Protein AF-A0A164G8P7-F1 (afdb_monomer_lite)

Foldseek 3Di:
DPPDPVCLVVQLLCCQAVVDDDPPRPDNQHFQDDNPDPDHLNDPPDDPDDQWDWDQDPVVNDIDTDGDDDDPDDDDDDPDDPPVPDDDDDDDDDDPDPDPPVQDDDLLVVDDKDWDFDDDVPRTPDIDIRHNPPPDSLVSVVVVDDLVRSLVSQCVVPVQQSLLSSVVSVVVVCVVVVHDDDPVVVVVSVVSNVLSVLSNCLCVVLSVCVSVPNPVSVVVSVVVSVVSVVVVVD

pLDDT: mean 75.48, std 19.63, range [25.83, 96.25]

Secondary structure (DSSP, 8-state):
--SSTTHHHHHHHHHHHH-PPPTT-S----SSS-TT--S-TTSTTS-SS-S-EEEEETTTTEEEEE---------------TTTT------------S-----SPPGGGSSS-EEEEEEETTEEEEEEEE--TT---HHHHHHTS-HHHHHHHHTTTSSS-HHHHHHHHHHHHHHHHT----HHHHHHHHHHHHHHHHHHHHHHHHHHHHHHT--HHHHHHHHHHHHHHHHHH-

Organism: NCBI:txid35525

Radius of gyration: 23.4 Å; chains: 1; bounding box: 61×50×56 Å

InterPro domains:
  IPR001268 NADH:ubiquinone oxidoreductase, 30kDa subunit [PF00329] (4-51)
  IPR014029 NADH:ubiquinone oxidoreductase, 49kDa subunit, conserved site [PS00535] (134-145)
  IPR020396 NADH:ubiquinone oxidoreductase, 30kDa subunit, conserved site [PS00542] (11-32)
  IPR022885 NAD(P)H-quinone oxidoreductase subunit D/H [PTHR11993] (104-234)
  IPR029014 [NiFe]-hydrogenase, large subunit [G3DSA:1.10.645.10] (102-234)
  IPR029014 [NiFe]-hydrogenase, large subunit [SSF56762] (107-234)
  IPR037232 NADH:ubiquinone oxidoreductase, 30kDa subunit superfamily [G3DSA:3.30.460.80] (2-30)
  IPR037232 NADH:ubiquinone oxidoreductase, 30kDa subunit superfamily [SSF143243] (4-92)

Sequence (234 aa):
RARFSAAGWWEREAWDLYGIFFSDHPDLRRILTDYGFEGHPLRKDFPMTGYVEVRYDEQQKRVVYEPVKLVQEFRSFDFESPWERMTPLLPGDEKATRDANPDRPHPAAHGVLRLVLEMDGEVVERADPHIGLLHRGTEKLIEYKTYLQAVPYFDRLDYVAPMSQEHAYALAVEKLLGIQAPPRAQYIRVLYAEISRILNHLLNVTSMALDVGALTPFLWGFEEREMMMEFYER

Structure (mmCIF, N/CA/C/O backbone):
data_AF-A0A164G8P7-F1
#
_entry.id   AF-A0A164G8P7-F1
#
loop_
_atom_site.group_PDB
_atom_site.id
_atom_site.type_symbol
_atom_site.label_atom_id
_atom_site.label_alt_id
_atom_site.label_comp_id
_atom_site.label_asym_id
_atom_site.label_entity_id
_atom_site.label_seq_id
_atom_site.pdbx_PDB_ins_code
_atom_site.Cartn_x
_atom_site.Cartn_y
_atom_site.Cartn_z
_atom_site.occupancy
_atom_site.B_iso_or_equiv
_atom_site.auth_seq_id
_atom_site.auth_comp_id
_atom_site.auth_asym_id
_atom_site.auth_atom_id
_atom_site.pdbx_PDB_model_num
ATOM 1 N N . ARG A 1 1 ? -11.575 -14.546 -26.361 1.00 45.72 1 ARG A N 1
ATOM 2 C CA . ARG A 1 1 ? -11.276 -13.088 -26.373 1.00 45.72 1 ARG A CA 1
ATOM 3 C C . ARG A 1 1 ? -11.987 -12.507 -25.162 1.00 45.72 1 ARG A C 1
ATOM 5 O O . ARG A 1 1 ? -13.213 -12.551 -25.160 1.00 45.72 1 ARG A O 1
ATOM 12 N N . ALA A 1 2 ? -11.264 -12.028 -24.144 1.00 49.91 2 ALA A N 1
ATOM 13 C CA . ALA A 1 2 ? -11.893 -11.322 -23.026 1.00 49.91 2 ALA A CA 1
ATOM 14 C C . ALA A 1 2 ? -12.798 -10.215 -23.597 1.00 49.91 2 ALA A C 1
ATOM 16 O O . ALA A 1 2 ? -12.367 -9.463 -24.477 1.00 49.91 2 ALA A O 1
ATOM 17 N N . ARG A 1 3 ? -14.071 -10.160 -23.177 1.00 52.19 3 ARG A N 1
ATOM 18 C CA . ARG A 1 3 ? -15.056 -9.199 -23.724 1.00 52.19 3 ARG A CA 1
ATOM 19 C C . ARG A 1 3 ? -14.625 -7.742 -23.517 1.00 52.19 3 ARG A C 1
ATOM 21 O O . ARG A 1 3 ? -15.076 -6.874 -24.256 1.00 52.19 3 ARG A O 1
ATOM 28 N N . PHE A 1 4 ? -13.725 -7.500 -22.564 1.00 66.62 4 PHE A N 1
ATOM 29 C CA . PHE A 1 4 ? -13.129 -6.204 -22.270 1.00 66.62 4 PHE A CA 1
ATOM 30 C C . PHE A 1 4 ? -11.612 -6.351 -22.124 1.00 66.62 4 PHE A C 1
ATOM 32 O O . PHE A 1 4 ? -11.144 -7.215 -21.388 1.00 66.62 4 PHE A O 1
ATOM 39 N N . SER A 1 5 ? -10.837 -5.481 -22.779 1.00 68.50 5 SER A N 1
ATOM 40 C CA . SER A 1 5 ? -9.365 -5.517 -22.711 1.00 68.50 5 SER A CA 1
ATOM 41 C C . SER A 1 5 ? -8.822 -5.316 -21.290 1.00 68.50 5 SER A C 1
ATOM 43 O O . SER A 1 5 ? -7.753 -5.822 -20.970 1.00 68.50 5 SER A O 1
ATOM 45 N N . ALA A 1 6 ? -9.560 -4.603 -20.434 1.00 72.19 6 ALA A N 1
ATOM 46 C CA . ALA A 1 6 ? -9.178 -4.351 -19.045 1.00 72.19 6 ALA A CA 1
ATOM 47 C C . ALA A 1 6 ? -9.392 -5.562 -18.116 1.00 72.19 6 ALA A C 1
ATOM 49 O O . ALA A 1 6 ? -8.829 -5.597 -17.027 1.00 72.19 6 ALA A O 1
ATOM 50 N N . ALA A 1 7 ? -10.192 -6.554 -18.525 1.00 77.94 7 ALA A N 1
ATOM 51 C CA . ALA A 1 7 ? -10.495 -7.715 -17.687 1.00 77.94 7 ALA A CA 1
ATOM 52 C C . ALA A 1 7 ? -9.322 -8.703 -17.593 1.00 77.94 7 ALA A C 1
ATOM 54 O O . ALA A 1 7 ? -9.210 -9.411 -16.600 1.00 77.94 7 ALA A O 1
ATOM 55 N N . GLY A 1 8 ? -8.413 -8.708 -18.576 1.00 81.12 8 GLY A N 1
ATOM 56 C CA . GLY A 1 8 ? -7.329 -9.692 -18.634 1.00 81.12 8 GLY A CA 1
ATOM 57 C C . GLY A 1 8 ? -6.370 -9.641 -17.439 1.00 81.12 8 GLY A C 1
ATOM 58 O O . GLY A 1 8 ? -5.828 -10.668 -17.052 1.00 81.12 8 GLY A O 1
ATOM 59 N N . TRP A 1 9 ? -6.177 -8.473 -16.816 1.00 81.75 9 TRP A N 1
ATOM 60 C CA . TRP A 1 9 ? -5.377 -8.376 -15.590 1.00 81.75 9 TRP A CA 1
ATOM 61 C C . TRP A 1 9 ? -6.059 -9.081 -14.415 1.00 81.75 9 TRP A C 1
ATOM 63 O O . TRP A 1 9 ? -5.484 -9.979 -13.807 1.00 81.75 9 TRP A O 1
ATOM 73 N N . TRP A 1 10 ? -7.311 -8.712 -14.145 1.00 83.81 10 TRP A N 1
ATOM 74 C CA . TRP A 1 10 ? -8.100 -9.244 -13.035 1.00 83.81 10 TRP A CA 1
ATOM 75 C C . TRP A 1 10 ? -8.372 -10.746 -13.180 1.00 83.81 10 TRP A C 1
ATOM 77 O O . TRP A 1 10 ? -8.344 -11.480 -12.197 1.00 83.81 10 TRP A O 1
ATOM 87 N N . GLU A 1 11 ? -8.595 -11.222 -14.408 1.00 85.62 11 GLU A N 1
ATOM 88 C CA . GLU A 1 11 ? -8.770 -12.648 -14.706 1.00 85.62 11 GLU A CA 1
ATOM 89 C C . GLU A 1 11 ? -7.478 -13.439 -14.434 1.00 85.62 11 GLU A C 1
ATOM 91 O O . GLU A 1 11 ? -7.527 -14.528 -13.857 1.00 85.62 11 GLU A O 1
ATOM 96 N N . ARG A 1 12 ? -6.305 -12.881 -14.767 1.00 85.31 12 ARG A N 1
ATOM 97 C CA . ARG A 1 12 ? -5.007 -13.496 -14.440 1.00 85.31 12 ARG A CA 1
ATOM 98 C C . ARG A 1 12 ? -4.706 -13.475 -12.948 1.00 85.31 12 ARG A C 1
ATOM 100 O O . ARG A 1 12 ? -4.229 -14.476 -12.428 1.00 85.31 12 ARG A O 1
ATOM 107 N N . GLU A 1 13 ? -5.000 -12.378 -12.259 1.00 86.12 13 GLU A N 1
ATOM 108 C CA . GLU A 1 13 ? -4.832 -12.269 -10.807 1.00 86.12 13 GLU A CA 1
ATOM 109 C C . GLU A 1 13 ? -5.718 -13.280 -10.069 1.00 86.12 13 GLU A C 1
ATOM 111 O O . GLU A 1 13 ? -5.246 -14.003 -9.191 1.00 86.12 13 GLU A O 1
ATOM 116 N N . ALA A 1 14 ? -6.985 -13.406 -10.473 1.00 86.44 14 ALA A N 1
ATOM 117 C CA . ALA A 1 14 ? -7.899 -14.393 -9.910 1.00 86.44 14 ALA A CA 1
ATOM 118 C C . ALA A 1 14 ? -7.431 -15.836 -10.173 1.00 86.44 14 ALA A C 1
ATOM 120 O O . ALA A 1 14 ? -7.563 -16.703 -9.304 1.00 86.44 14 ALA A O 1
ATOM 121 N N . TRP A 1 15 ? -6.852 -16.106 -11.344 1.00 86.81 15 TRP A N 1
ATOM 122 C CA . TRP A 1 15 ? -6.237 -17.399 -11.629 1.00 86.81 15 TRP A CA 1
ATOM 123 C C . TRP A 1 15 ? -4.990 -17.648 -10.769 1.00 86.81 15 TRP A C 1
ATOM 125 O O . TRP A 1 15 ? -4.873 -18.711 -10.169 1.00 86.81 15 TRP A O 1
ATOM 135 N N . ASP A 1 16 ? -4.090 -16.677 -10.641 1.00 85.38 16 ASP A N 1
ATOM 136 C CA . ASP A 1 16 ? -2.845 -16.819 -9.881 1.00 85.38 16 ASP A CA 1
ATOM 137 C C . ASP A 1 16 ? -3.116 -17.013 -8.375 1.00 85.38 16 ASP A C 1
ATOM 139 O O . ASP A 1 16 ? -2.618 -17.949 -7.745 1.00 85.38 16 ASP A O 1
ATOM 143 N N . LEU A 1 17 ? -4.004 -16.194 -7.804 1.00 85.88 17 LEU A N 1
ATOM 144 C CA . LEU A 1 17 ? -4.268 -16.177 -6.366 1.00 85.88 17 LEU A CA 1
ATOM 145 C C . LEU A 1 17 ? -5.291 -17.218 -5.897 1.00 85.88 17 LEU A C 1
ATOM 147 O O . LEU A 1 17 ? -5.092 -17.821 -4.839 1.00 85.88 17 LEU A O 1
ATOM 151 N N . TYR A 1 18 ? -6.370 -17.441 -6.657 1.00 83.81 18 TYR A N 1
ATOM 152 C CA . TYR A 1 18 ? -7.467 -18.349 -6.283 1.00 83.81 18 TYR A CA 1
ATOM 153 C C . TYR A 1 18 ? -7.510 -19.638 -7.118 1.00 83.81 1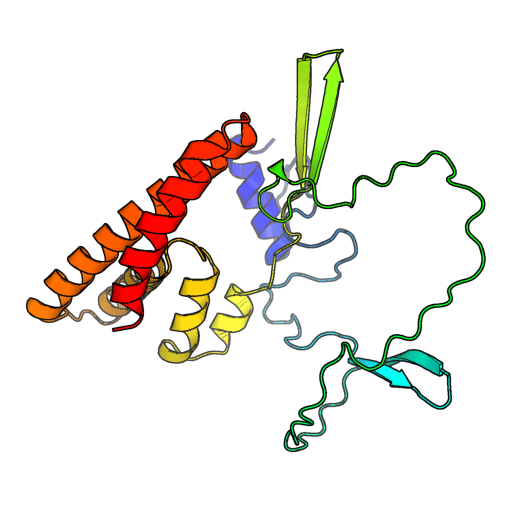8 TYR A C 1
ATOM 155 O O . TYR A 1 18 ? -8.176 -20.604 -6.730 1.00 83.81 18 TYR A O 1
ATOM 163 N N . GLY A 1 19 ? -6.812 -19.701 -8.254 1.00 83.69 19 GLY A N 1
ATOM 164 C CA . GLY A 1 19 ? -6.844 -20.855 -9.157 1.00 83.69 19 GLY A CA 1
ATOM 165 C C . GLY A 1 19 ? -8.163 -21.007 -9.905 1.00 83.69 19 GLY A C 1
ATOM 166 O O . GLY A 1 19 ? -8.596 -22.136 -10.141 1.00 83.69 19 GLY A O 1
ATOM 167 N N . ILE A 1 20 ? -8.839 -19.894 -10.206 1.00 85.12 20 ILE A N 1
ATOM 168 C CA . ILE A 1 20 ? -10.073 -19.875 -11.001 1.00 85.12 20 ILE A CA 1
ATOM 169 C C . ILE A 1 20 ? -9.695 -19.859 -12.484 1.00 85.12 20 ILE A C 1
ATOM 171 O O . ILE A 1 20 ? -8.979 -18.971 -12.936 1.00 85.12 20 ILE A O 1
ATOM 175 N N . PHE A 1 21 ? -10.174 -20.842 -13.248 1.00 84.19 21 PHE A N 1
ATOM 176 C CA . PHE A 1 21 ? -9.937 -20.914 -14.690 1.00 84.19 21 PHE A CA 1
ATOM 177 C C . PHE A 1 21 ? -11.037 -20.185 -15.461 1.00 84.19 21 PHE A C 1
ATOM 179 O O . PHE A 1 21 ? -12.221 -20.470 -15.283 1.00 84.19 21 PHE A O 1
ATOM 186 N N . PHE A 1 22 ? -10.632 -19.286 -16.357 1.00 82.19 22 PHE A N 1
ATOM 187 C CA . PHE A 1 22 ? -11.531 -18.571 -17.259 1.00 82.19 22 PHE A CA 1
ATOM 188 C C . PHE A 1 22 ? -11.455 -19.174 -18.665 1.00 82.19 22 PHE A C 1
ATOM 190 O O . PHE A 1 22 ? -10.374 -19.293 -19.245 1.00 82.19 22 PHE A O 1
ATOM 197 N N . SER A 1 23 ? -12.603 -19.558 -19.226 1.00 78.94 23 SER A N 1
ATOM 198 C CA . SER A 1 23 ? -12.706 -19.974 -20.628 1.00 78.94 23 SER A CA 1
ATOM 199 C C . SER A 1 23 ? -12.473 -18.778 -21.560 1.00 78.94 23 SER A C 1
ATOM 201 O O . SER A 1 23 ? -12.922 -17.674 -21.269 1.00 78.94 23 SER A O 1
ATOM 203 N N . ASP A 1 24 ? -11.808 -18.999 -22.698 1.00 76.25 24 ASP A N 1
ATOM 204 C CA . ASP A 1 24 ? -11.519 -17.993 -23.739 1.00 76.25 24 ASP A CA 1
ATOM 205 C C . ASP A 1 24 ? -10.501 -16.886 -23.386 1.00 76.25 24 ASP A C 1
ATOM 207 O O . ASP A 1 24 ? -10.400 -15.884 -24.120 1.00 76.25 24 ASP A O 1
ATOM 211 N N . HIS A 1 25 ? -9.721 -17.066 -22.313 1.00 72.19 25 HIS A N 1
ATOM 212 C CA . HIS A 1 25 ? -8.613 -16.175 -21.965 1.00 72.19 25 HIS A CA 1
ATOM 213 C C . HIS A 1 25 ? -7.389 -16.429 -22.879 1.00 72.19 25 HIS A C 1
ATOM 215 O O . HIS A 1 25 ? -6.985 -17.579 -23.038 1.00 72.19 25 HIS A O 1
ATOM 221 N N . PRO A 1 26 ? -6.773 -15.390 -23.485 1.00 74.00 26 PRO A N 1
ATOM 222 C CA . PRO A 1 26 ? -5.674 -15.561 -24.444 1.00 74.00 26 PRO A CA 1
ATOM 223 C C . PRO A 1 26 ? -4.359 -16.075 -23.833 1.00 74.00 26 PRO A C 1
ATOM 225 O O . PRO A 1 26 ? -3.644 -16.817 -24.492 1.00 74.00 26 PRO A O 1
ATOM 228 N N . ASP A 1 27 ? -4.026 -15.676 -22.602 1.00 74.31 27 ASP A N 1
ATOM 229 C CA . ASP A 1 27 ? -2.790 -16.095 -21.918 1.00 74.31 27 ASP A CA 1
ATOM 230 C C . ASP A 1 27 ? -2.966 -16.034 -20.390 1.00 74.31 27 ASP A C 1
ATOM 232 O O . ASP A 1 27 ? -3.142 -14.944 -19.847 1.00 74.31 27 ASP A O 1
ATOM 236 N N . LEU A 1 28 ? -2.979 -17.193 -19.725 1.00 74.00 28 LEU A N 1
ATOM 237 C CA . LEU A 1 28 ? -3.094 -17.357 -18.269 1.00 74.00 28 LEU A CA 1
ATOM 238 C C . LEU A 1 28 ? -1.713 -17.700 -17.692 1.00 74.00 28 LEU A C 1
ATOM 240 O O . LEU A 1 28 ? -1.393 -18.864 -17.460 1.00 74.00 28 LEU A O 1
ATOM 244 N N . ARG A 1 29 ? -0.885 -16.672 -17.496 1.00 75.94 29 ARG A N 1
ATOM 245 C CA . ARG A 1 29 ? 0.429 -16.770 -16.841 1.00 75.94 29 ARG A CA 1
ATOM 246 C C . ARG A 1 29 ? 0.383 -16.189 -15.428 1.00 75.94 29 ARG A C 1
ATOM 248 O O . ARG A 1 29 ? -0.420 -15.292 -15.167 1.00 75.94 29 ARG A O 1
ATOM 255 N N . ARG A 1 30 ? 1.266 -16.669 -14.542 1.00 74.69 30 ARG A N 1
ATOM 256 C CA . ARG A 1 30 ? 1.424 -16.122 -13.179 1.00 74.69 30 ARG A CA 1
ATOM 257 C C . ARG A 1 30 ? 1.944 -14.686 -13.276 1.00 74.69 30 ARG A C 1
ATOM 259 O O . ARG A 1 30 ? 2.726 -14.380 -14.181 1.00 74.69 30 ARG A O 1
ATOM 266 N N . ILE A 1 31 ? 1.461 -13.815 -12.392 1.00 78.50 31 ILE A N 1
ATOM 267 C CA . ILE A 1 31 ? 1.829 -12.390 -12.356 1.00 78.50 31 ILE A CA 1
ATOM 268 C C . ILE A 1 31 ? 2.413 -12.017 -10.995 1.00 78.50 31 ILE A C 1
ATOM 270 O O . ILE A 1 31 ? 3.408 -11.306 -10.943 1.00 78.50 31 ILE A O 1
ATOM 274 N N . LEU A 1 32 ? 1.770 -12.438 -9.905 1.00 77.56 32 LEU A N 1
ATOM 275 C CA . LEU A 1 32 ? 2.134 -12.065 -8.540 1.00 77.56 32 LEU A CA 1
ATOM 276 C C . LEU A 1 32 ? 2.982 -13.137 -7.859 1.00 77.56 32 LEU A C 1
ATOM 278 O O . LEU A 1 32 ? 3.779 -12.803 -6.985 1.00 77.56 32 LEU A O 1
ATOM 282 N N . THR A 1 33 ? 2.808 -14.404 -8.235 1.00 76.12 33 THR A N 1
ATOM 283 C CA . THR A 1 33 ? 3.639 -15.503 -7.731 1.00 76.12 33 THR A CA 1
ATOM 284 C C . THR A 1 33 ? 4.761 -15.853 -8.706 1.00 76.12 33 THR A C 1
ATOM 286 O O . THR A 1 33 ? 4.645 -15.649 -9.915 1.00 76.12 33 THR A O 1
ATOM 289 N N . ASP A 1 34 ? 5.867 -16.374 -8.169 1.00 67.62 34 ASP A N 1
ATOM 290 C CA . ASP A 1 34 ? 7.001 -16.816 -8.980 1.00 67.62 34 ASP A CA 1
ATOM 291 C C . ASP A 1 34 ? 6.604 -17.975 -9.916 1.00 67.62 34 ASP A C 1
ATOM 293 O O . ASP A 1 34 ? 5.707 -18.768 -9.619 1.00 67.62 34 ASP A O 1
ATOM 297 N N . TYR A 1 35 ? 7.291 -18.108 -11.049 1.00 63.84 35 TYR A N 1
ATOM 298 C CA . TYR A 1 35 ? 7.020 -19.139 -12.052 1.00 63.84 35 TYR A CA 1
ATOM 299 C C . TYR A 1 35 ? 7.204 -20.564 -11.511 1.00 63.84 35 TYR A C 1
ATOM 301 O O . TYR A 1 35 ? 6.542 -21.482 -11.992 1.00 63.84 35 TYR A O 1
ATOM 309 N N . GLY A 1 36 ? 8.060 -20.745 -10.500 1.00 64.88 36 GLY A N 1
ATOM 310 C CA . GLY A 1 36 ? 8.257 -22.012 -9.788 1.00 64.88 36 GLY A CA 1
ATOM 311 C C . GLY A 1 36 ? 7.326 -22.230 -8.590 1.00 64.88 36 GLY A C 1
ATOM 312 O O . GLY A 1 36 ? 7.470 -23.227 -7.887 1.00 64.88 36 GLY A O 1
ATOM 313 N N . PHE A 1 37 ? 6.399 -21.309 -8.310 1.00 69.44 37 PHE A N 1
ATOM 314 C CA . PHE A 1 37 ? 5.515 -21.417 -7.155 1.00 69.44 37 PHE A CA 1
ATOM 315 C C . PHE A 1 37 ? 4.428 -22.470 -7.392 1.00 69.44 37 PHE A C 1
ATOM 317 O O . PHE A 1 37 ? 3.659 -22.391 -8.350 1.00 69.44 37 PHE A O 1
ATOM 324 N N . GLU A 1 38 ? 4.325 -23.449 -6.495 1.00 67.25 38 GLU A N 1
ATOM 325 C CA . GLU A 1 38 ? 3.277 -24.468 -6.536 1.00 67.25 38 GLU A CA 1
ATOM 326 C C . GLU A 1 38 ? 2.117 -24.092 -5.604 1.00 67.25 38 GLU A C 1
ATOM 328 O O . GLU A 1 38 ? 2.283 -23.896 -4.399 1.00 67.25 38 GLU A O 1
ATOM 333 N N . GLY A 1 39 ? 0.912 -24.001 -6.177 1.00 77.88 39 GLY A N 1
ATOM 334 C CA . GLY A 1 39 ? -0.316 -23.642 -5.464 1.00 77.88 39 GLY A CA 1
ATOM 335 C C . GLY A 1 39 ? -0.836 -22.230 -5.750 1.00 77.88 39 GLY A C 1
ATOM 336 O O . GLY A 1 39 ? -0.369 -21.542 -6.664 1.00 77.88 39 GLY A O 1
ATOM 337 N N . HIS A 1 40 ? -1.846 -21.848 -4.964 1.00 82.50 40 HIS A N 1
ATOM 338 C CA . HIS A 1 40 ? -2.621 -20.609 -5.074 1.00 82.50 40 HIS A CA 1
ATOM 339 C C . HIS A 1 40 ? -2.765 -19.983 -3.674 1.00 82.50 40 HIS A C 1
ATOM 341 O O . HIS A 1 40 ? -3.475 -20.563 -2.844 1.00 82.50 40 HIS A O 1
ATOM 347 N N . PRO A 1 41 ? -2.096 -18.850 -3.379 1.00 79.31 41 PRO A N 1
ATOM 348 C CA . PRO A 1 41 ? -1.958 -18.330 -2.014 1.00 79.31 41 PRO A CA 1
ATOM 349 C C . PRO A 1 41 ? -3.272 -18.051 -1.273 1.00 79.31 41 PRO A C 1
ATOM 351 O O . PRO A 1 41 ? -3.336 -18.221 -0.056 1.00 79.31 41 PRO A O 1
ATOM 354 N N . LEU A 1 42 ? -4.327 -17.636 -1.984 1.00 82.62 42 LEU A N 1
ATOM 355 C CA . LEU A 1 42 ? -5.612 -17.269 -1.377 1.00 82.62 42 LEU A CA 1
ATOM 356 C C . LEU A 1 42 ? -6.586 -18.449 -1.241 1.00 82.62 42 LEU A C 1
ATOM 358 O O . LEU A 1 42 ? -7.667 -18.298 -0.666 1.00 82.62 42 LEU A O 1
ATOM 362 N N . ARG A 1 43 ? -6.219 -19.659 -1.691 1.00 82.50 43 ARG A N 1
ATOM 363 C CA . ARG A 1 43 ? -7.017 -20.855 -1.382 1.00 82.50 43 ARG A CA 1
ATOM 364 C C . ARG A 1 43 ? -6.964 -21.166 0.113 1.00 82.50 43 ARG A C 1
ATOM 366 O O . ARG A 1 43 ? -5.948 -20.973 0.784 1.00 82.50 43 ARG A O 1
ATOM 373 N N . LYS A 1 44 ? -8.070 -21.676 0.661 1.00 80.50 44 LYS A N 1
ATOM 374 C CA . LYS A 1 44 ? -8.138 -22.075 2.079 1.00 80.50 44 LYS A CA 1
ATOM 375 C C . LYS A 1 44 ? -7.232 -23.266 2.396 1.00 80.50 44 LYS A C 1
ATOM 377 O O . LYS A 1 44 ? -6.713 -23.325 3.503 1.00 80.50 44 LYS A O 1
ATOM 382 N N . ASP A 1 45 ? -6.965 -24.107 1.400 1.00 76.81 45 ASP A N 1
ATOM 383 C CA . ASP A 1 45 ? -6.086 -25.277 1.505 1.00 76.81 45 ASP A CA 1
ATOM 384 C C . ASP A 1 45 ? -4.587 -24.925 1.495 1.00 76.81 45 ASP A C 1
ATOM 386 O O . ASP A 1 45 ? -3.749 -25.791 1.734 1.00 76.81 45 ASP A O 1
ATOM 390 N N . PHE A 1 46 ? -4.228 -23.670 1.193 1.00 72.31 46 PHE A N 1
ATOM 391 C CA . PHE A 1 46 ? -2.831 -23.256 1.105 1.00 72.31 46 PHE A CA 1
ATOM 392 C C . PHE A 1 46 ? -2.186 -23.181 2.506 1.00 72.31 46 PHE A C 1
ATOM 394 O O . PHE A 1 46 ? -2.719 -22.474 3.373 1.00 72.31 46 PHE A O 1
ATOM 401 N N . PRO A 1 47 ? -1.058 -23.881 2.753 1.00 68.62 47 PRO A N 1
ATOM 402 C CA . PRO A 1 47 ? -0.421 -23.920 4.066 1.00 68.62 47 PRO A CA 1
ATOM 403 C C . PRO A 1 47 ? 0.203 -22.567 4.441 1.00 68.62 47 PRO A C 1
ATOM 405 O O . PRO A 1 47 ? 0.837 -21.902 3.628 1.00 68.62 47 PRO A O 1
ATOM 408 N N . MET A 1 48 ? 0.042 -22.165 5.706 1.00 58.12 48 MET A N 1
ATOM 409 C CA . MET A 1 48 ? 0.541 -20.882 6.240 1.00 58.12 48 MET A CA 1
ATOM 410 C C . MET A 1 48 ? 2.040 -20.876 6.556 1.00 58.12 48 MET A C 1
ATOM 412 O O . MET A 1 48 ? 2.625 -19.823 6.805 1.00 58.12 48 MET A O 1
ATOM 416 N N . THR A 1 49 ? 2.652 -22.053 6.593 1.00 56.09 49 THR A N 1
ATOM 417 C CA . THR A 1 49 ? 4.072 -22.253 6.866 1.00 56.09 49 THR A CA 1
ATOM 418 C C . THR A 1 49 ? 4.765 -22.666 5.581 1.00 56.09 49 THR A C 1
ATOM 420 O O . THR A 1 49 ? 4.223 -23.472 4.823 1.00 56.09 49 THR A O 1
ATOM 423 N N . GLY A 1 50 ? 5.968 -22.136 5.346 1.00 55.03 50 GLY A N 1
ATOM 424 C CA . GLY A 1 50 ? 6.805 -22.593 4.242 1.00 55.03 50 GLY A CA 1
ATOM 425 C C . GLY A 1 50 ? 6.983 -24.111 4.288 1.00 55.03 50 GLY A C 1
ATOM 426 O O . GLY A 1 50 ? 6.977 -24.717 5.358 1.00 55.03 50 GLY A O 1
ATOM 427 N N . TYR A 1 51 ? 7.139 -24.730 3.122 1.00 53.72 51 TYR A N 1
ATOM 428 C CA . TYR A 1 51 ? 7.333 -26.177 3.023 1.00 53.72 51 TYR A CA 1
ATOM 429 C C . TYR A 1 51 ? 8.645 -26.645 3.673 1.00 53.72 51 TYR A C 1
ATOM 431 O O . TYR A 1 51 ? 8.788 -27.827 3.976 1.00 53.72 51 TYR A O 1
ATOM 439 N N . VAL A 1 52 ? 9.598 -25.725 3.880 1.00 52.50 52 VAL A N 1
ATOM 440 C CA . VAL A 1 52 ? 10.986 -26.033 4.216 1.00 52.50 52 VAL A CA 1
ATOM 441 C C . VAL A 1 52 ? 11.548 -25.027 5.226 1.00 52.50 52 VAL A C 1
ATOM 443 O O . VAL A 1 52 ? 11.504 -23.818 5.006 1.00 52.50 52 VAL A O 1
ATOM 446 N N . GLU A 1 53 ? 12.095 -25.536 6.323 1.00 51.97 53 GLU A N 1
ATOM 447 C CA . GLU A 1 53 ? 12.974 -24.826 7.242 1.00 51.97 53 GLU A CA 1
ATOM 448 C C . GLU A 1 53 ? 14.404 -24.855 6.694 1.00 51.97 53 GLU A C 1
ATOM 450 O O . GLU A 1 53 ? 14.897 -25.894 6.243 1.00 51.97 53 GLU A O 1
ATOM 455 N N . VAL A 1 54 ? 15.071 -23.704 6.724 1.00 55.75 54 VAL A N 1
ATOM 456 C CA . VAL A 1 54 ? 16.455 -23.561 6.272 1.00 55.75 54 VAL A CA 1
ATOM 457 C C . VAL A 1 54 ? 17.339 -23.457 7.505 1.00 55.75 54 VAL A C 1
ATOM 459 O O . VAL A 1 54 ? 17.288 -22.455 8.216 1.00 55.75 54 VAL A O 1
ATOM 462 N N . ARG A 1 55 ? 18.162 -24.479 7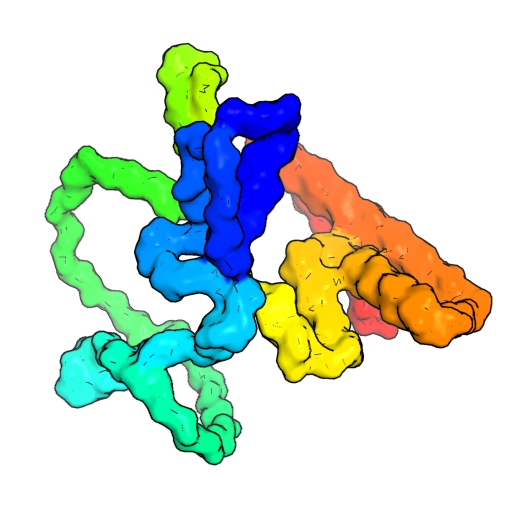.751 1.00 60.44 55 ARG A N 1
ATOM 463 C CA . ARG A 1 55 ? 19.145 -24.479 8.843 1.00 60.44 55 ARG A CA 1
ATOM 464 C C . ARG A 1 55 ? 20.552 -24.711 8.309 1.00 60.44 55 ARG A C 1
ATOM 466 O O . ARG A 1 55 ? 20.747 -25.485 7.373 1.00 60.44 55 ARG A O 1
ATOM 473 N N . TYR A 1 56 ? 21.541 -24.047 8.902 1.00 66.12 56 TYR A N 1
ATOM 474 C CA . TYR A 1 56 ? 22.942 -24.381 8.654 1.00 66.12 56 TYR A CA 1
ATOM 475 C C . TYR A 1 56 ? 23.321 -25.563 9.544 1.00 66.12 56 TYR A C 1
ATOM 477 O O . TYR A 1 56 ? 23.293 -25.450 10.767 1.00 66.12 56 TYR A O 1
ATOM 485 N N . ASP A 1 57 ? 23.640 -26.702 8.936 1.00 65.50 57 ASP A N 1
ATOM 486 C CA . ASP A 1 57 ? 24.107 -27.872 9.674 1.00 65.50 57 ASP A CA 1
ATOM 487 C C . ASP A 1 57 ? 25.634 -27.797 9.808 1.00 65.50 57 ASP A C 1
ATOM 489 O O . ASP A 1 57 ? 26.361 -27.937 8.819 1.00 65.50 57 ASP A O 1
ATOM 493 N N . GLU A 1 58 ? 26.128 -27.571 11.030 1.00 65.12 58 GLU A N 1
ATOM 494 C CA . GLU A 1 58 ? 27.565 -27.492 11.320 1.00 65.12 58 GLU A CA 1
ATOM 495 C C . GLU A 1 58 ? 28.314 -28.792 10.987 1.00 65.12 58 GLU A C 1
ATOM 497 O O . GLU A 1 58 ? 29.483 -28.736 10.597 1.00 65.12 58 GLU A O 1
ATOM 502 N N . GLN A 1 59 ? 27.663 -29.959 11.072 1.00 75.25 59 GLN A N 1
ATOM 503 C CA . GLN A 1 59 ? 28.304 -31.240 10.755 1.00 75.25 59 GLN A CA 1
ATOM 504 C C . GLN A 1 59 ? 28.505 -31.408 9.250 1.00 75.25 59 GLN A C 1
ATOM 506 O O . GLN A 1 59 ? 29.518 -31.948 8.805 1.00 75.25 59 GLN A O 1
ATOM 511 N N . GLN A 1 60 ? 27.546 -30.926 8.457 1.00 70.62 60 GLN A N 1
ATOM 512 C CA . GLN A 1 60 ? 27.581 -31.031 6.999 1.00 70.62 60 GLN A CA 1
ATOM 513 C C . GLN A 1 60 ? 28.188 -29.791 6.325 1.00 70.62 60 GLN A C 1
ATOM 515 O O . GLN A 1 60 ? 28.370 -29.798 5.106 1.00 70.62 60 GLN A O 1
ATOM 520 N N . LYS A 1 61 ? 28.491 -28.735 7.101 1.00 75.19 61 LYS A N 1
ATOM 521 C CA . LYS A 1 61 ? 28.985 -27.419 6.652 1.00 75.19 61 LYS A CA 1
ATOM 522 C C . LYS A 1 61 ? 28.213 -26.846 5.460 1.00 75.19 61 LYS A C 1
ATOM 524 O O . LYS A 1 61 ? 28.775 -26.144 4.618 1.00 75.19 61 LYS A O 1
ATOM 529 N N . ARG A 1 62 ? 26.920 -27.156 5.372 1.00 66.38 62 ARG A N 1
ATOM 530 C CA . ARG A 1 62 ? 26.042 -26.734 4.280 1.00 66.38 62 ARG A CA 1
ATOM 531 C C . ARG A 1 62 ? 24.681 -26.339 4.818 1.00 66.38 62 ARG A C 1
ATOM 533 O O . ARG A 1 62 ? 24.265 -26.764 5.895 1.00 66.38 62 ARG A O 1
ATOM 540 N N . VAL A 1 63 ? 23.983 -25.546 4.021 1.00 61.81 63 VAL A N 1
ATOM 541 C CA . VAL A 1 63 ? 22.584 -25.212 4.260 1.00 61.81 63 VAL A CA 1
ATOM 542 C C . VAL A 1 63 ? 21.735 -26.443 3.937 1.00 61.81 63 VAL A C 1
ATOM 544 O O . VAL A 1 63 ? 21.812 -26.977 2.829 1.00 61.81 63 VAL A O 1
ATOM 547 N N . VAL A 1 64 ? 20.973 -26.919 4.920 1.00 68.94 64 VAL A N 1
ATOM 548 C CA . VAL A 1 64 ? 20.092 -28.085 4.809 1.00 68.94 64 VAL A CA 1
ATOM 549 C C . VAL A 1 64 ? 18.639 -27.612 4.786 1.00 68.94 64 VAL A C 1
ATOM 551 O O . VAL A 1 64 ? 18.234 -26.748 5.564 1.00 68.94 64 VAL A O 1
ATOM 554 N N . TYR A 1 65 ? 17.876 -28.200 3.867 1.00 66.69 65 TYR A N 1
ATOM 555 C CA . TYR A 1 65 ? 16.462 -27.946 3.624 1.00 66.69 65 TYR A CA 1
ATOM 556 C C . TYR A 1 65 ? 15.648 -29.100 4.221 1.00 66.69 65 TYR A C 1
ATOM 558 O O . TYR A 1 65 ? 15.689 -30.212 3.694 1.00 66.69 65 TYR A O 1
ATOM 566 N N . GLU A 1 66 ? 14.931 -28.862 5.318 1.00 60.94 66 GLU A N 1
ATOM 567 C CA . GLU A 1 66 ? 14.108 -29.880 5.989 1.00 60.94 66 GLU A CA 1
ATOM 568 C C . GLU A 1 66 ? 12.643 -29.445 6.097 1.00 60.94 66 GLU A C 1
ATOM 570 O O . GLU A 1 66 ? 12.374 -28.258 6.243 1.00 60.94 66 GLU A O 1
ATOM 575 N N . PRO A 1 67 ? 11.668 -30.369 6.040 1.00 56.78 67 PRO A N 1
ATOM 576 C CA . PRO A 1 67 ? 10.269 -30.019 6.253 1.00 56.78 67 PRO A CA 1
ATOM 577 C C . PRO A 1 67 ? 10.057 -29.518 7.686 1.00 56.78 67 PRO A C 1
ATOM 579 O O . PRO A 1 67 ? 10.461 -30.183 8.643 1.00 56.78 67 PRO A O 1
ATOM 582 N N . VAL A 1 68 ? 9.407 -28.357 7.820 1.00 52.03 68 VAL A N 1
ATOM 583 C CA . VAL A 1 68 ? 9.204 -27.657 9.100 1.00 52.03 68 VAL A CA 1
ATOM 584 C C . VAL A 1 68 ? 8.529 -28.587 10.119 1.00 52.03 68 VAL A C 1
ATOM 586 O O . VAL A 1 68 ? 7.376 -28.987 9.940 1.00 52.03 68 VAL A O 1
ATOM 589 N N . LYS A 1 69 ? 9.225 -28.907 11.218 1.00 47.00 69 LYS A N 1
ATOM 590 C CA . LYS A 1 69 ? 8.651 -29.602 12.382 1.00 47.00 69 LYS A CA 1
ATOM 591 C C . LYS A 1 69 ? 8.419 -28.588 13.495 1.00 47.00 69 LYS A C 1
ATOM 593 O O . LYS A 1 69 ? 9.357 -28.121 14.127 1.00 47.00 69 LYS A O 1
ATOM 598 N N . LEU A 1 70 ? 7.154 -28.259 13.742 1.00 45.53 70 LEU A N 1
ATOM 599 C CA . LEU A 1 70 ? 6.753 -27.302 14.772 1.00 45.53 70 LEU A CA 1
ATOM 600 C C . LEU A 1 70 ? 6.949 -27.898 16.173 1.00 45.53 70 LEU A C 1
ATOM 602 O O . LEU A 1 70 ? 6.021 -28.464 16.748 1.00 45.53 70 LEU A O 1
ATOM 606 N N . VAL A 1 71 ? 8.147 -27.758 16.736 1.00 47.94 71 VAL A N 1
ATOM 607 C CA . VAL A 1 71 ? 8.335 -27.854 18.186 1.00 47.94 71 VAL A CA 1
ATOM 608 C C . VAL A 1 71 ? 8.197 -26.438 18.730 1.00 47.94 71 VAL A C 1
ATOM 610 O O . VAL A 1 71 ? 8.908 -25.525 18.318 1.00 47.94 71 VAL A O 1
ATOM 613 N N . GLN A 1 72 ? 7.208 -26.226 19.592 1.00 39.50 72 GLN A N 1
ATOM 614 C CA . GLN A 1 72 ? 6.903 -24.928 20.183 1.00 39.50 72 GLN A CA 1
ATOM 615 C C . GLN A 1 72 ? 7.952 -24.597 21.260 1.00 39.50 72 GLN A C 1
ATOM 617 O O . GLN A 1 72 ? 7.664 -24.635 22.451 1.00 39.50 72 GLN A O 1
ATOM 622 N N . GLU A 1 73 ? 9.192 -24.332 20.850 1.00 33.66 73 GLU A N 1
ATOM 623 C CA . GLU A 1 73 ? 10.266 -23.927 21.756 1.00 33.66 73 GLU A CA 1
ATOM 624 C C . GLU A 1 73 ? 10.286 -22.403 21.916 1.00 33.66 73 GLU A C 1
ATOM 626 O O . GLU A 1 73 ? 10.234 -21.628 20.957 1.00 33.66 73 GLU A O 1
ATOM 631 N N . PHE A 1 74 ? 10.300 -21.973 23.178 1.00 33.91 74 PHE A N 1
ATOM 632 C CA . PHE A 1 74 ? 10.417 -20.581 23.583 1.00 33.91 74 PHE A CA 1
ATOM 633 C C . PHE A 1 74 ? 11.681 -19.971 22.969 1.00 33.91 74 PHE A C 1
ATOM 635 O O . PHE A 1 74 ? 12.783 -20.468 23.176 1.00 33.91 74 PHE A O 1
ATOM 642 N N . ARG A 1 75 ? 11.521 -18.877 22.218 1.00 41.75 75 ARG A N 1
ATOM 643 C CA . ARG A 1 75 ? 12.637 -18.155 21.597 1.00 41.75 75 ARG A CA 1
ATOM 644 C C . ARG A 1 75 ? 13.564 -17.582 22.674 1.00 41.75 75 ARG A C 1
ATOM 646 O O . ARG A 1 75 ? 13.217 -16.587 23.308 1.00 41.75 75 ARG A O 1
ATOM 653 N N . SER A 1 76 ? 14.747 -18.167 22.842 1.00 31.66 76 SER A N 1
ATOM 654 C CA . SER A 1 76 ? 15.906 -17.476 23.409 1.00 31.66 76 SER A CA 1
ATOM 655 C C . SER A 1 76 ? 16.538 -16.634 22.302 1.00 31.66 76 SER A C 1
ATOM 657 O O . SER A 1 76 ? 17.012 -17.179 21.308 1.00 31.66 76 SER A O 1
ATOM 659 N N . PHE A 1 77 ? 16.494 -15.310 22.434 1.00 33.69 77 PHE A N 1
ATOM 660 C CA . PHE A 1 77 ? 17.165 -14.413 21.497 1.00 33.69 77 PHE A CA 1
ATOM 661 C C . PHE A 1 77 ? 18.654 -14.363 21.831 1.00 33.69 77 PHE A C 1
ATOM 663 O O . PHE A 1 77 ? 19.022 -13.936 22.925 1.00 33.69 77 PHE A O 1
ATOM 670 N N . ASP A 1 78 ? 19.482 -14.810 20.892 1.00 35.19 78 ASP A N 1
ATOM 671 C CA . ASP A 1 78 ? 20.923 -14.585 20.915 1.00 35.19 78 ASP A CA 1
ATOM 672 C C . ASP A 1 78 ? 21.203 -13.231 20.241 1.00 35.19 78 ASP A C 1
ATOM 674 O O . ASP A 1 78 ? 20.673 -12.953 19.163 1.00 35.19 78 ASP A O 1
ATOM 678 N N . PHE A 1 79 ? 21.942 -12.349 20.916 1.00 35.38 79 PHE A N 1
ATOM 679 C CA . PHE A 1 79 ? 22.103 -10.933 20.538 1.00 35.38 79 PHE A CA 1
ATOM 680 C C . PHE A 1 79 ? 23.310 -10.673 19.616 1.00 35.38 79 PHE A C 1
ATOM 682 O O . PHE A 1 79 ? 23.662 -9.517 19.377 1.00 35.38 79 PHE A O 1
ATOM 689 N N . GLU A 1 80 ? 23.946 -11.717 19.084 1.00 35.75 80 GLU A N 1
ATOM 690 C CA . GLU A 1 80 ? 25.087 -11.573 18.177 1.00 35.75 80 GLU A CA 1
ATOM 691 C C . GLU A 1 80 ? 24.652 -11.211 16.751 1.00 35.75 80 GLU A C 1
ATOM 693 O O . GLU A 1 80 ? 23.712 -11.768 16.176 1.00 35.75 80 GLU A O 1
ATOM 698 N N . SER A 1 81 ? 25.349 -10.238 16.165 1.00 38.00 81 SER A N 1
ATOM 699 C CA . SER A 1 81 ? 25.043 -9.741 14.831 1.00 38.00 81 SER A CA 1
ATOM 700 C C . SER A 1 81 ? 25.475 -10.761 13.758 1.00 38.00 81 SER A C 1
ATOM 702 O O . SER A 1 81 ? 26.587 -11.290 13.820 1.00 38.00 81 SER A O 1
ATOM 704 N N . PRO A 1 82 ? 24.672 -11.008 12.703 1.00 39.66 82 PRO A N 1
ATOM 705 C CA . PRO A 1 82 ? 25.056 -11.905 11.601 1.00 39.66 82 PRO A CA 1
ATOM 706 C C . PRO A 1 82 ? 26.324 -11.481 10.834 1.00 39.66 82 PRO A C 1
ATOM 708 O O . PRO A 1 82 ? 26.824 -12.231 9.997 1.00 39.66 82 PRO A O 1
ATOM 711 N N . TRP A 1 83 ? 26.834 -10.278 11.104 1.00 50.56 83 TRP A N 1
ATOM 712 C CA . TRP A 1 83 ? 27.928 -9.623 10.392 1.00 50.56 83 TRP A CA 1
ATOM 713 C C . TRP A 1 83 ? 29.312 -9.911 10.992 1.00 50.56 83 TRP A C 1
ATOM 715 O O . TRP A 1 83 ? 30.317 -9.643 10.342 1.00 50.56 83 TRP A O 1
ATOM 725 N N . GLU A 1 84 ? 29.393 -10.507 12.186 1.00 44.56 84 GLU A N 1
ATOM 726 C CA . GLU A 1 84 ? 30.673 -10.833 12.840 1.00 44.56 84 GLU A CA 1
ATOM 727 C C . GLU A 1 84 ? 31.278 -12.182 12.400 1.00 44.56 84 GLU A C 1
ATOM 729 O O . GLU A 1 84 ? 32.444 -12.452 12.684 1.00 44.56 84 GLU A O 1
ATOM 734 N N . ARG A 1 85 ? 30.544 -13.028 11.657 1.00 33.25 85 ARG A N 1
ATOM 735 C CA . ARG A 1 85 ? 31.019 -14.368 11.230 1.00 33.25 85 ARG A CA 1
ATOM 736 C C . ARG A 1 85 ? 31.560 -14.475 9.800 1.00 33.25 85 ARG A C 1
ATOM 738 O O . ARG A 1 85 ? 31.930 -15.572 9.381 1.00 33.25 85 ARG A O 1
ATOM 745 N N . MET A 1 86 ? 31.651 -13.390 9.034 1.00 29.94 86 MET A N 1
ATOM 746 C CA . MET A 1 86 ? 32.082 -13.472 7.633 1.00 29.94 86 MET A CA 1
ATOM 747 C C . MET A 1 86 ? 33.595 -13.217 7.492 1.00 29.94 86 MET A C 1
ATOM 749 O O . MET A 1 86 ? 34.050 -12.078 7.462 1.00 29.94 86 MET A O 1
ATOM 753 N N . THR A 1 87 ? 34.399 -14.284 7.409 1.00 37.12 87 THR A N 1
ATOM 754 C CA . THR A 1 87 ? 35.820 -14.187 7.016 1.00 37.12 87 THR A CA 1
ATOM 755 C C . THR A 1 87 ? 35.950 -14.086 5.488 1.00 37.12 87 THR A C 1
ATOM 757 O O . THR A 1 87 ? 35.191 -14.743 4.772 1.00 37.12 87 THR A O 1
ATOM 760 N N . PRO A 1 88 ? 36.901 -13.294 4.951 1.00 43.31 88 PRO A N 1
ATOM 761 C CA . PRO A 1 88 ? 37.013 -13.061 3.518 1.00 43.31 88 PRO A CA 1
ATOM 762 C C . PRO A 1 88 ? 38.005 -14.049 2.903 1.00 43.31 88 PRO A C 1
ATOM 764 O O . PRO A 1 88 ? 39.198 -13.942 3.158 1.00 43.31 88 PRO A O 1
ATOM 767 N N . LEU A 1 89 ? 37.527 -15.005 2.103 1.00 31.73 89 LEU A N 1
ATOM 768 C CA . LEU A 1 89 ? 38.303 -15.705 1.067 1.00 31.73 89 LEU A CA 1
ATOM 769 C C . LEU A 1 89 ? 37.354 -16.603 0.259 1.00 31.73 89 LEU A C 1
ATOM 771 O O . LEU A 1 89 ? 36.976 -17.682 0.707 1.00 31.73 89 LEU A O 1
ATOM 775 N N . LEU A 1 90 ? 36.988 -16.166 -0.947 1.00 43.09 90 LEU A N 1
ATOM 776 C CA . LEU A 1 90 ? 36.428 -17.044 -1.976 1.00 43.09 90 LEU A CA 1
ATOM 777 C C . LEU A 1 90 ? 37.444 -17.153 -3.127 1.00 43.09 90 LEU A C 1
ATOM 779 O O . LEU A 1 90 ? 37.833 -16.123 -3.678 1.00 43.09 90 LEU A O 1
ATOM 783 N N . PRO A 1 91 ? 37.919 -18.365 -3.469 1.00 35.25 91 PRO A N 1
ATOM 784 C CA . PRO A 1 91 ? 38.807 -18.597 -4.604 1.00 35.25 91 PRO A CA 1
ATOM 785 C C . PRO A 1 91 ? 38.020 -18.766 -5.913 1.00 35.25 91 PRO A C 1
ATOM 787 O O . PRO A 1 91 ? 37.079 -19.554 -5.958 1.00 35.25 91 PRO A O 1
ATOM 790 N N . GLY A 1 92 ? 38.493 -18.134 -6.992 1.00 37.16 92 GLY A N 1
ATOM 791 C CA . GLY A 1 92 ? 38.199 -18.568 -8.365 1.00 37.16 92 GLY A CA 1
ATOM 792 C C . GLY A 1 92 ? 37.226 -17.691 -9.151 1.00 37.16 92 GLY A C 1
ATOM 793 O O . GLY A 1 92 ? 36.136 -18.138 -9.489 1.00 37.16 92 GLY A O 1
ATOM 794 N N . ASP A 1 93 ? 37.661 -16.481 -9.505 1.00 42.03 93 ASP A N 1
ATOM 795 C CA . ASP A 1 93 ? 37.009 -15.636 -10.511 1.00 42.03 93 ASP A CA 1
ATOM 796 C C . ASP A 1 93 ? 37.680 -15.856 -11.878 1.00 42.03 93 ASP A C 1
ATOM 798 O O . ASP A 1 93 ? 38.636 -15.175 -12.241 1.00 42.03 93 ASP A O 1
ATOM 802 N N . GLU A 1 94 ? 37.188 -16.827 -12.652 1.00 43.00 94 GLU A N 1
ATOM 803 C CA . GLU A 1 94 ? 37.447 -16.911 -14.092 1.00 43.00 94 GLU A CA 1
ATOM 804 C C . GLU A 1 94 ? 36.185 -17.376 -14.837 1.00 43.00 94 GLU A C 1
ATOM 806 O O . GLU A 1 94 ? 35.700 -18.486 -14.630 1.00 43.00 94 GLU A O 1
ATOM 811 N N . LYS A 1 95 ? 35.742 -16.527 -15.781 1.00 30.45 95 LYS A N 1
ATOM 812 C CA . LYS A 1 95 ? 34.663 -16.682 -16.786 1.00 30.45 95 LYS A CA 1
ATOM 813 C C . LYS A 1 95 ? 33.299 -16.085 -16.427 1.00 30.45 95 LYS A C 1
ATOM 815 O O . LYS A 1 95 ? 32.333 -16.785 -16.147 1.00 30.45 95 LYS A O 1
ATOM 820 N N . ALA A 1 96 ? 33.184 -14.781 -16.678 1.00 29.77 96 ALA A N 1
ATOM 821 C CA . ALA A 1 96 ? 31.944 -14.201 -17.184 1.00 29.77 96 ALA A CA 1
ATOM 822 C C . ALA A 1 96 ? 31.675 -14.749 -18.601 1.00 29.77 96 ALA A C 1
ATOM 824 O O . ALA A 1 96 ? 32.134 -14.202 -19.607 1.00 29.77 96 ALA A O 1
ATOM 825 N N . THR A 1 97 ? 30.968 -15.876 -18.690 1.00 25.83 97 THR A N 1
ATOM 826 C CA . THR A 1 97 ? 30.228 -16.234 -19.902 1.00 25.83 97 THR A CA 1
ATOM 827 C C . THR A 1 97 ? 29.106 -15.221 -20.103 1.00 25.83 97 THR A C 1
ATOM 829 O O . THR A 1 97 ? 28.463 -14.781 -19.154 1.00 25.83 97 THR A O 1
ATOM 832 N N . ARG A 1 98 ? 28.942 -14.804 -21.358 1.00 31.69 98 ARG A N 1
ATOM 833 C CA . ARG A 1 98 ? 27.998 -13.795 -21.836 1.00 31.69 98 ARG A CA 1
ATOM 834 C C . ARG A 1 98 ? 26.553 -14.263 -21.668 1.00 31.69 98 ARG A C 1
ATOM 836 O O . ARG A 1 98 ? 25.946 -14.659 -22.643 1.00 31.69 98 ARG A O 1
ATOM 843 N N . ASP A 1 99 ? 26.033 -14.163 -20.458 1.00 28.06 99 ASP A N 1
ATOM 844 C CA . ASP A 1 99 ? 24.607 -14.105 -20.162 1.00 28.06 99 ASP A CA 1
ATOM 845 C C . ASP A 1 99 ? 24.478 -13.092 -19.026 1.00 28.06 99 ASP A C 1
ATOM 847 O O . ASP A 1 99 ? 24.680 -13.400 -17.851 1.00 28.06 99 ASP A O 1
ATOM 851 N N . ALA A 1 100 ? 24.275 -11.825 -19.391 1.00 32.41 100 ALA A N 1
ATOM 852 C CA . ALA A 1 100 ? 23.998 -10.777 -18.423 1.00 32.41 100 ALA A CA 1
ATOM 853 C C . ALA A 1 100 ? 22.649 -11.103 -17.782 1.00 32.41 100 ALA A C 1
ATOM 855 O O . ALA A 1 100 ? 21.606 -10.774 -18.336 1.00 32.41 100 ALA A O 1
ATOM 856 N N . ASN A 1 101 ? 22.676 -11.803 -16.651 1.00 31.97 101 ASN A N 1
ATOM 857 C CA . ASN A 1 101 ? 21.482 -12.052 -15.869 1.00 31.97 101 ASN A CA 1
ATOM 858 C C . ASN A 1 101 ? 20.959 -10.687 -15.371 1.00 31.97 101 ASN A C 1
ATOM 860 O O . ASN A 1 101 ? 21.662 -10.040 -14.586 1.00 31.97 101 ASN A O 1
ATOM 864 N N . PRO A 1 102 ? 19.784 -10.203 -15.817 1.00 40.16 102 PRO A N 1
ATOM 865 C CA . PRO A 1 102 ? 19.283 -8.872 -15.471 1.00 40.16 102 PRO A CA 1
ATOM 866 C C . PRO A 1 102 ? 18.736 -8.785 -14.034 1.00 40.16 102 PRO A C 1
ATOM 868 O O . PRO A 1 102 ? 18.120 -7.792 -13.666 1.00 40.16 102 PRO A O 1
ATOM 871 N N . ASP A 1 103 ? 18.991 -9.789 -13.196 1.00 43.78 103 ASP A N 1
ATOM 872 C CA . ASP A 1 103 ? 18.446 -9.920 -11.841 1.00 43.78 103 ASP A CA 1
ATOM 873 C C . ASP A 1 103 ? 19.129 -9.016 -10.788 1.00 43.78 103 ASP A C 1
ATOM 875 O O . ASP A 1 103 ? 18.930 -9.203 -9.586 1.00 43.78 103 ASP A O 1
ATOM 879 N N . ARG A 1 104 ? 19.949 -8.030 -11.189 1.00 47.06 104 ARG A N 1
ATOM 880 C CA . ARG A 1 104 ? 20.498 -7.039 -10.246 1.00 47.06 104 ARG A CA 1
ATOM 881 C C . ARG A 1 104 ? 19.539 -5.853 -10.104 1.00 47.06 104 ARG A C 1
ATOM 883 O O . ARG A 1 104 ? 19.113 -5.311 -11.121 1.00 47.06 104 ARG A O 1
ATOM 890 N N . PRO A 1 105 ? 19.241 -5.399 -8.872 1.00 56.34 105 PRO A N 1
ATOM 891 C CA . PRO A 1 105 ? 18.399 -4.227 -8.669 1.00 56.34 105 PRO A CA 1
ATOM 892 C C . PRO A 1 105 ? 19.039 -2.997 -9.326 1.00 56.34 105 PRO A C 1
ATOM 894 O O . PRO A 1 105 ? 20.177 -2.638 -9.020 1.00 56.34 105 PRO A O 1
ATOM 897 N N . HIS A 1 106 ? 18.306 -2.373 -10.250 1.00 66.56 106 HIS A N 1
ATOM 898 C CA . HIS A 1 106 ? 18.705 -1.124 -10.892 1.00 66.56 106 HIS A CA 1
ATOM 899 C C . HIS A 1 106 ? 18.199 0.065 -10.054 1.00 66.56 106 HIS A C 1
ATOM 901 O O . HIS A 1 106 ? 17.037 0.039 -9.645 1.00 66.56 106 HIS A O 1
ATOM 907 N N . PRO A 1 107 ? 19.006 1.121 -9.820 1.00 64.81 107 PRO A N 1
ATOM 908 C CA . PRO A 1 107 ? 18.616 2.260 -8.978 1.00 64.81 107 PRO A CA 1
ATOM 909 C C . PRO A 1 107 ? 17.265 2.893 -9.352 1.00 64.81 107 PRO A C 1
ATOM 911 O O . PRO A 1 107 ? 16.455 3.156 -8.470 1.00 64.81 107 PRO A O 1
ATOM 914 N N . ALA A 1 108 ? 16.988 3.021 -10.654 1.00 69.50 108 ALA A N 1
ATOM 915 C CA . ALA A 1 108 ? 15.747 3.602 -11.183 1.00 69.50 108 ALA A CA 1
ATOM 916 C C . ALA A 1 108 ? 14.485 2.727 -11.007 1.00 69.50 108 ALA A C 1
ATOM 918 O O . ALA A 1 108 ? 13.386 3.136 -11.364 1.00 69.50 108 ALA A O 1
ATOM 919 N N . ALA A 1 109 ? 14.613 1.493 -10.505 1.00 68.62 109 ALA A N 1
ATOM 920 C CA . ALA A 1 109 ? 13.457 0.631 -10.251 1.00 68.62 109 ALA A CA 1
ATOM 921 C C . ALA A 1 109 ? 12.757 0.952 -8.916 1.00 68.62 109 ALA A C 1
ATOM 923 O O . ALA A 1 109 ? 11.706 0.372 -8.645 1.00 68.62 109 ALA A O 1
ATOM 924 N N . HIS A 1 110 ? 13.352 1.824 -8.081 1.00 72.50 110 HIS A N 1
ATOM 925 C CA . HIS A 1 110 ? 12.826 2.282 -6.786 1.00 72.50 110 HIS A CA 1
ATOM 926 C C . HIS A 1 110 ? 12.141 1.181 -5.958 1.00 72.50 110 HIS A C 1
ATOM 928 O O . HIS A 1 110 ? 11.047 1.346 -5.421 1.00 72.50 110 HIS A O 1
ATOM 934 N N . GLY A 1 111 ? 12.799 0.026 -5.869 1.00 75.38 111 GLY A N 1
ATOM 935 C CA . GLY A 1 111 ? 12.229 -1.188 -5.306 1.00 75.38 111 GLY A CA 1
ATOM 936 C C . GLY A 1 111 ? 12.657 -2.404 -6.113 1.00 75.38 111 GLY A C 1
ATOM 937 O O . GLY A 1 111 ? 13.775 -2.468 -6.624 1.00 75.38 111 GLY A O 1
ATOM 938 N N . VAL A 1 112 ? 11.763 -3.385 -6.210 1.00 75.81 112 VAL A N 1
ATOM 939 C CA . VAL A 1 112 ? 12.026 -4.639 -6.915 1.00 75.81 112 VAL A CA 1
ATOM 940 C C . VAL A 1 112 ? 11.037 -4.768 -8.068 1.00 75.81 112 VAL A C 1
ATOM 942 O O . VAL A 1 112 ? 9.918 -5.249 -7.896 1.00 75.81 112 VAL A O 1
ATOM 945 N N . LEU A 1 113 ? 11.460 -4.307 -9.243 1.00 76.94 113 LEU A N 1
ATOM 946 C CA . LEU A 1 113 ? 10.718 -4.414 -10.494 1.00 76.94 113 LEU A CA 1
ATOM 947 C C . LEU A 1 113 ? 11.634 -5.006 -11.560 1.00 76.94 113 LEU A C 1
ATOM 949 O O . LEU A 1 113 ? 12.742 -4.515 -11.772 1.00 76.94 113 LEU A O 1
ATOM 953 N N . ARG A 1 114 ? 11.155 -6.038 -12.258 1.00 77.94 114 ARG A N 1
ATOM 954 C CA . ARG A 1 114 ? 11.830 -6.587 -13.433 1.00 77.94 114 ARG A CA 1
ATOM 955 C C . ARG A 1 114 ? 11.069 -6.146 -14.675 1.00 77.94 114 ARG A C 1
ATOM 957 O O . ARG A 1 114 ? 9.909 -6.498 -14.843 1.00 77.94 114 ARG A O 1
ATOM 964 N N . LEU A 1 115 ? 11.721 -5.392 -15.551 1.00 74.81 115 LEU A N 1
ATOM 965 C CA . LEU A 1 115 ? 11.124 -4.894 -16.787 1.00 74.81 115 LEU A CA 1
ATOM 966 C C . LEU A 1 115 ? 11.828 -5.545 -17.979 1.00 74.81 115 LEU A C 1
ATOM 968 O O . LEU A 1 115 ? 13.030 -5.359 -18.158 1.00 74.81 115 LEU A O 1
ATOM 972 N N . VAL A 1 116 ? 11.097 -6.329 -18.772 1.00 79.38 116 VAL A N 1
ATOM 973 C CA . VAL A 1 116 ? 11.601 -6.897 -20.028 1.00 79.38 116 VAL A CA 1
ATOM 974 C C . VAL A 1 116 ? 11.146 -5.986 -21.161 1.00 79.38 116 VAL A C 1
ATOM 976 O O . VAL A 1 116 ? 9.948 -5.794 -21.358 1.00 79.38 116 VAL A O 1
ATOM 979 N N . LEU A 1 117 ? 12.102 -5.392 -21.870 1.00 77.81 117 LEU A N 1
ATOM 980 C CA . LEU A 1 117 ? 11.850 -4.445 -22.953 1.00 77.81 117 LEU A CA 1
ATOM 981 C C . LEU A 1 117 ? 12.254 -5.073 -24.290 1.00 77.81 117 LEU A C 1
ATOM 983 O O . LEU A 1 117 ? 13.391 -5.514 -24.446 1.00 77.81 117 LEU A O 1
ATOM 987 N N . GLU A 1 118 ? 11.332 -5.089 -25.250 1.00 82.25 118 GLU A N 1
ATOM 988 C CA . GLU A 1 118 ? 11.619 -5.333 -26.665 1.00 82.25 118 GLU A CA 1
ATOM 989 C C . GLU A 1 118 ? 11.749 -3.958 -27.336 1.00 82.25 118 GLU A C 1
ATOM 991 O O . GLU A 1 118 ? 10.817 -3.146 -27.301 1.00 82.25 118 GLU A O 1
ATOM 996 N N . MET A 1 119 ? 12.933 -3.662 -27.874 1.00 82.44 119 MET A N 1
ATOM 997 C CA . MET A 1 119 ? 13.285 -2.342 -28.404 1.00 82.44 119 MET A CA 1
ATOM 998 C C . MET A 1 119 ? 13.732 -2.447 -29.863 1.00 82.44 119 MET A C 1
ATOM 1000 O O . MET A 1 119 ? 14.552 -3.307 -30.188 1.00 82.44 119 MET A O 1
ATOM 1004 N N . ASP A 1 120 ? 13.251 -1.533 -30.706 1.00 84.94 120 ASP A N 1
ATOM 1005 C CA . ASP A 1 120 ? 13.796 -1.263 -32.038 1.00 84.94 120 ASP A CA 1
ATOM 1006 C C . ASP A 1 120 ? 14.624 0.030 -31.974 1.00 84.94 120 ASP A C 1
ATOM 1008 O O . ASP A 1 120 ? 14.110 1.154 -31.994 1.00 84.94 120 ASP A O 1
ATOM 1012 N N . GLY A 1 121 ? 15.934 -0.133 -31.776 1.00 89.12 121 GLY A N 1
ATOM 1013 C CA . GLY A 1 121 ? 16.850 0.977 -31.523 1.00 89.12 121 GLY A CA 1
ATOM 1014 C C . GLY A 1 121 ? 16.538 1.695 -30.205 1.00 89.12 121 GLY A C 1
ATOM 1015 O O . GLY A 1 121 ? 16.742 1.139 -29.129 1.00 89.12 121 GLY A O 1
ATOM 1016 N N . GLU A 1 122 ? 16.073 2.943 -30.295 1.00 88.62 122 GLU A N 1
ATOM 1017 C CA . GLU A 1 122 ? 15.680 3.773 -29.143 1.00 88.62 122 GLU A CA 1
ATOM 1018 C C . GLU A 1 122 ? 14.178 3.676 -28.819 1.00 88.62 122 GLU A C 1
ATOM 1020 O O . GLU A 1 122 ? 13.740 4.131 -27.761 1.00 88.62 122 GLU A O 1
ATOM 1025 N N . VAL A 1 123 ? 13.374 3.092 -29.714 1.00 88.25 123 VAL A N 1
ATOM 1026 C CA . VAL A 1 123 ? 11.922 2.997 -29.546 1.00 88.25 123 VAL A CA 1
ATOM 1027 C C . VAL A 1 123 ? 11.577 1.692 -28.839 1.00 88.25 123 VAL A C 1
ATOM 1029 O O . VAL A 1 123 ? 11.951 0.607 -29.278 1.00 88.25 123 VAL A O 1
ATOM 1032 N N . VAL A 1 124 ? 10.836 1.788 -27.737 1.00 84.25 124 VAL A N 1
ATOM 1033 C CA . VAL A 1 124 ? 10.281 0.618 -27.046 1.00 84.25 124 VAL A CA 1
ATOM 1034 C C . VAL A 1 124 ? 9.048 0.142 -27.813 1.00 84.25 124 VAL A C 1
ATOM 1036 O O . VAL A 1 124 ? 8.033 0.838 -27.835 1.00 84.25 124 VAL A O 1
ATOM 1039 N N . GLU A 1 125 ? 9.118 -1.041 -28.425 1.00 82.94 125 GLU A N 1
ATOM 1040 C CA . GLU A 1 125 ? 7.970 -1.657 -29.103 1.00 82.94 125 GLU A CA 1
ATOM 1041 C C . GLU A 1 125 ? 7.048 -2.359 -28.104 1.00 82.94 125 GLU A C 1
ATOM 1043 O O . GLU A 1 125 ? 5.821 -2.269 -28.198 1.00 82.94 125 GLU A O 1
ATOM 1048 N N . ARG A 1 126 ? 7.638 -3.039 -27.113 1.00 76.50 126 ARG A N 1
ATOM 1049 C CA . ARG A 1 126 ? 6.897 -3.756 -26.077 1.00 76.50 126 ARG A CA 1
ATOM 1050 C C . ARG A 1 126 ? 7.624 -3.710 -24.740 1.00 76.50 126 ARG A C 1
ATOM 1052 O O . ARG A 1 126 ? 8.837 -3.872 -24.664 1.00 76.50 126 ARG A O 1
ATOM 1059 N N . ALA A 1 127 ? 6.851 -3.529 -23.675 1.00 78.56 127 ALA A N 1
ATOM 1060 C CA . ALA A 1 127 ? 7.327 -3.586 -22.303 1.00 78.56 127 ALA A CA 1
ATOM 1061 C C . ALA A 1 127 ? 6.492 -4.593 -21.508 1.00 78.56 127 ALA A C 1
ATOM 1063 O O . ALA A 1 127 ? 5.284 -4.420 -21.347 1.00 78.56 127 ALA A O 1
ATOM 1064 N N . ASP A 1 128 ? 7.151 -5.622 -20.988 1.00 77.12 128 ASP A N 1
ATOM 1065 C CA . ASP A 1 128 ? 6.562 -6.637 -20.124 1.00 77.12 128 ASP A CA 1
ATOM 1066 C C . ASP A 1 128 ? 7.100 -6.438 -18.688 1.00 77.12 128 ASP A C 1
ATOM 1068 O O . ASP A 1 128 ? 8.216 -6.867 -18.371 1.00 77.12 128 ASP A O 1
ATOM 1072 N N . PRO A 1 129 ? 6.344 -5.762 -17.796 1.00 79.88 129 PRO A N 1
ATOM 1073 C CA . PRO A 1 129 ? 6.703 -5.644 -16.388 1.00 79.88 129 PRO A CA 1
ATOM 1074 C C . PRO A 1 129 ? 6.362 -6.936 -15.639 1.00 79.88 129 PRO A C 1
ATOM 1076 O O . PRO A 1 129 ? 5.201 -7.339 -15.538 1.00 79.88 129 PRO A O 1
ATOM 1079 N N . HIS A 1 130 ? 7.381 -7.571 -15.075 1.00 77.19 130 HIS A N 1
ATOM 1080 C CA . HIS A 1 130 ? 7.249 -8.668 -14.129 1.00 77.19 130 HIS A CA 1
ATOM 1081 C C . HIS A 1 130 ? 7.214 -8.091 -12.711 1.00 77.19 130 HIS A C 1
ATOM 1083 O O . HIS A 1 130 ? 8.212 -7.579 -12.194 1.00 77.19 130 HIS A O 1
ATOM 1089 N N . ILE A 1 131 ? 6.034 -8.165 -12.100 1.00 78.19 131 ILE A N 1
ATOM 1090 C CA . ILE A 1 131 ? 5.792 -7.777 -10.709 1.00 78.19 131 ILE A CA 1
ATOM 1091 C C . ILE A 1 131 ? 5.733 -9.027 -9.813 1.00 78.19 131 ILE A C 1
ATOM 1093 O O . ILE A 1 131 ? 6.061 -10.121 -10.256 1.00 78.19 131 ILE A O 1
ATOM 1097 N N . GLY A 1 132 ? 5.378 -8.873 -8.535 1.00 75.19 132 GLY A N 1
ATOM 1098 C CA . GLY A 1 132 ? 5.220 -10.011 -7.615 1.00 75.19 132 GLY A CA 1
ATOM 1099 C C . GLY A 1 132 ? 6.473 -10.396 -6.822 1.00 75.19 132 GLY A C 1
ATOM 1100 O O . GLY A 1 132 ? 6.376 -11.113 -5.834 1.00 75.19 132 GLY A O 1
ATOM 1101 N N . LEU A 1 133 ? 7.638 -9.826 -7.147 1.00 77.25 133 LEU A N 1
ATOM 1102 C CA . LEU A 1 133 ? 8.898 -10.071 -6.423 1.00 77.25 133 LEU A CA 1
ATOM 1103 C C . LEU A 1 133 ? 8.847 -9.643 -4.943 1.00 77.25 133 LEU A C 1
ATOM 1105 O O . LEU A 1 133 ? 9.585 -10.167 -4.113 1.00 77.25 133 LEU A O 1
ATOM 1109 N N . LEU A 1 134 ? 7.955 -8.706 -4.605 1.00 81.25 134 LEU A N 1
ATOM 1110 C CA . LEU A 1 134 ? 7.688 -8.264 -3.235 1.00 81.25 134 LEU A CA 1
ATOM 1111 C C . LEU A 1 134 ? 6.355 -8.809 -2.683 1.00 81.25 134 LEU A C 1
ATOM 1113 O O . LEU A 1 134 ? 5.865 -8.316 -1.666 1.00 81.25 134 LEU A O 1
ATOM 1117 N N . HIS A 1 135 ? 5.736 -9.797 -3.335 1.00 82.12 135 HIS A N 1
ATOM 1118 C CA . HIS A 1 135 ? 4.497 -10.396 -2.851 1.00 82.12 135 HIS A CA 1
ATOM 1119 C C . HIS A 1 135 ? 4.762 -11.216 -1.581 1.00 82.12 135 HIS A C 1
ATOM 1121 O O . HIS A 1 135 ? 5.525 -12.178 -1.584 1.00 82.12 135 HIS A O 1
ATOM 1127 N N . ARG A 1 136 ? 4.118 -10.833 -0.473 1.00 78.06 136 ARG A N 1
ATOM 1128 C CA . ARG A 1 136 ? 4.309 -11.454 0.854 1.00 78.06 136 ARG A CA 1
ATOM 1129 C C . ARG A 1 136 ? 3.094 -12.241 1.349 1.00 78.06 136 ARG A C 1
ATOM 1131 O O . ARG A 1 136 ? 3.080 -12.658 2.503 1.00 78.06 136 ARG A O 1
ATOM 1138 N N . GLY A 1 137 ? 2.050 -12.391 0.529 1.00 81.62 137 GLY A N 1
ATOM 1139 C CA . GLY A 1 137 ? 0.801 -13.028 0.958 1.00 81.62 137 GLY A CA 1
ATOM 1140 C C . GLY A 1 137 ? 0.116 -12.298 2.122 1.00 81.62 137 GLY A C 1
ATOM 1141 O O . GLY A 1 137 ? -0.480 -12.934 2.989 1.00 81.62 137 GLY A O 1
ATOM 1142 N N . THR A 1 138 ? 0.220 -10.965 2.177 1.00 85.44 138 THR A N 1
ATOM 1143 C CA . THR A 1 138 ? -0.294 -10.140 3.284 1.00 85.44 138 THR A CA 1
ATOM 1144 C C . THR A 1 138 ? -1.779 -10.379 3.557 1.00 85.44 138 THR A C 1
ATOM 1146 O O . THR A 1 138 ? -2.171 -10.549 4.707 1.00 85.44 138 THR A O 1
ATOM 1149 N N . GLU A 1 139 ? -2.599 -10.465 2.510 1.00 88.00 139 GLU A N 1
ATOM 1150 C CA . GLU A 1 139 ? -4.042 -10.713 2.624 1.00 88.00 139 GLU A CA 1
ATOM 1151 C C . GLU A 1 139 ? -4.343 -12.052 3.302 1.00 88.00 139 GLU A C 1
ATOM 1153 O O . GLU A 1 139 ? -5.160 -12.117 4.218 1.00 88.00 139 GLU A O 1
ATOM 1158 N N . LYS A 1 140 ? -3.603 -13.103 2.932 1.00 85.06 140 LYS A N 1
ATOM 1159 C CA . LYS A 1 140 ? -3.714 -14.428 3.547 1.00 85.06 140 LYS A CA 1
ATOM 1160 C C . LYS A 1 140 ? -3.359 -14.390 5.034 1.00 85.06 140 LYS A C 1
ATOM 1162 O O . LYS A 1 140 ? -4.026 -15.034 5.835 1.00 85.06 140 LYS A O 1
ATOM 1167 N N . LEU A 1 141 ? -2.340 -13.619 5.424 1.00 85.94 141 LEU A N 1
ATOM 1168 C CA . LEU A 1 141 ? -1.960 -13.442 6.832 1.00 85.94 141 LEU A CA 1
ATOM 1169 C C . LEU A 1 141 ? -3.027 -12.693 7.641 1.00 85.94 141 LEU A C 1
ATOM 1171 O O . LEU A 1 141 ? -3.197 -12.983 8.826 1.00 85.94 141 LEU A O 1
ATOM 1175 N N . ILE A 1 142 ? -3.741 -11.753 7.018 1.00 89.81 142 ILE A N 1
ATOM 1176 C CA 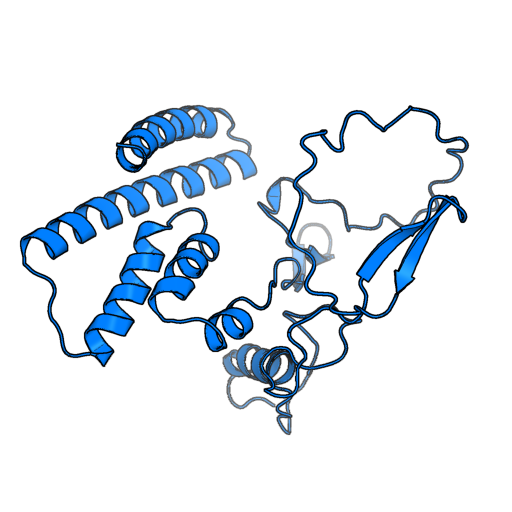. ILE A 1 142 ? -4.812 -10.985 7.664 1.00 89.81 142 ILE A CA 1
ATOM 1177 C C . ILE A 1 142 ? -6.013 -11.884 7.998 1.00 89.81 142 ILE A C 1
ATOM 1179 O O . ILE A 1 142 ? -6.613 -11.698 9.052 1.00 89.81 142 ILE A O 1
ATOM 1183 N N . GLU A 1 143 ? -6.317 -12.908 7.190 1.00 87.06 143 GLU A N 1
ATOM 1184 C CA . GLU A 1 143 ? -7.447 -13.825 7.443 1.00 87.06 143 GLU A CA 1
ATOM 1185 C C . GLU A 1 143 ? -7.380 -14.545 8.801 1.00 87.06 143 GLU A C 1
ATOM 1187 O O . GLU A 1 143 ? -8.415 -14.872 9.380 1.00 87.06 143 GLU A O 1
ATOM 1192 N N . TYR A 1 144 ? -6.174 -14.805 9.311 1.00 86.50 144 TYR A N 1
ATOM 1193 C CA . TYR A 1 144 ? -5.953 -15.526 10.573 1.00 86.50 144 TYR A CA 1
ATOM 1194 C C . TYR A 1 144 ? -5.730 -14.592 11.766 1.00 86.50 144 TYR A C 1
ATOM 1196 O O . TYR A 1 144 ? -5.441 -15.056 12.871 1.00 86.50 144 TYR A O 1
ATOM 1204 N N . LYS A 1 145 ? -5.821 -13.278 11.553 1.00 87.88 145 LYS A N 1
ATOM 1205 C CA . LYS A 1 145 ? -5.546 -12.262 12.566 1.00 87.88 145 LYS A CA 1
ATOM 1206 C C . LYS A 1 145 ? -6.804 -11.495 12.923 1.00 87.88 145 LYS A C 1
ATOM 1208 O O . LYS A 1 145 ? -7.731 -11.351 12.133 1.00 87.88 145 LYS A O 1
ATOM 1213 N N . THR A 1 146 ? -6.838 -10.988 14.150 1.00 93.56 146 THR A N 1
ATOM 1214 C CA . THR A 1 146 ? -7.931 -10.111 14.574 1.00 93.56 146 THR A CA 1
ATOM 1215 C C . THR A 1 146 ? -7.808 -8.743 13.907 1.00 93.56 146 THR A C 1
ATOM 1217 O O . THR A 1 146 ? -6.714 -8.329 13.518 1.00 93.56 146 THR A O 1
ATOM 1220 N N . TYR A 1 147 ? -8.916 -7.998 13.828 1.00 91.19 147 TYR A N 1
ATOM 1221 C CA . TYR A 1 147 ? -8.941 -6.676 13.192 1.00 91.19 147 TYR A CA 1
ATOM 1222 C C . TYR A 1 147 ? -7.864 -5.722 13.725 1.00 91.19 147 TYR A C 1
ATOM 1224 O O . TYR A 1 147 ? -7.264 -4.997 12.937 1.00 91.19 147 TYR A O 1
ATOM 1232 N N . LEU A 1 148 ? -7.580 -5.765 15.032 1.00 91.50 148 LEU A N 1
ATOM 1233 C CA . LEU A 1 148 ? -6.543 -4.948 15.668 1.00 91.50 148 LEU A CA 1
ATOM 1234 C C . LEU A 1 148 ? -5.126 -5.419 15.304 1.00 91.50 148 LEU A C 1
ATOM 1236 O O . LEU A 1 148 ? -4.249 -4.606 15.039 1.00 91.50 148 LEU A O 1
ATOM 1240 N N . GLN A 1 149 ? -4.901 -6.734 15.247 1.00 90.56 149 GLN A N 1
ATOM 1241 C CA . GLN A 1 149 ? -3.614 -7.310 14.838 1.00 90.56 149 GLN A CA 1
ATOM 1242 C C . GLN A 1 149 ? -3.320 -7.121 13.344 1.00 90.56 149 GLN A C 1
ATOM 1244 O O . GLN A 1 149 ? -2.169 -7.263 12.929 1.00 90.56 149 GLN A O 1
ATOM 1249 N N . ALA A 1 150 ? -4.349 -6.846 12.540 1.00 92.00 150 ALA A N 1
ATOM 1250 C CA . ALA A 1 150 ? -4.227 -6.599 11.112 1.00 92.00 150 ALA A CA 1
ATOM 1251 C C . ALA A 1 150 ? -3.788 -5.161 10.777 1.00 92.00 150 ALA A C 1
ATOM 1253 O O . ALA A 1 150 ? -3.213 -4.959 9.713 1.00 92.00 150 ALA A O 1
ATOM 1254 N N . VAL A 1 151 ? -3.985 -4.189 11.680 1.00 91.31 151 VAL A N 1
ATOM 1255 C CA . VAL A 1 151 ? -3.645 -2.766 11.457 1.00 91.31 151 VAL A CA 1
ATOM 1256 C C . VAL A 1 151 ? -2.203 -2.567 10.946 1.00 91.31 151 VAL A C 1
ATOM 1258 O O . VAL A 1 151 ? -2.051 -1.996 9.868 1.00 91.31 151 VAL A O 1
ATOM 1261 N N . PRO A 1 152 ? -1.155 -3.158 11.564 1.00 91.31 152 PRO A N 1
ATOM 1262 C CA . PRO A 1 152 ? 0.233 -2.912 11.152 1.00 91.31 152 PRO A CA 1
ATOM 1263 C C . PRO A 1 152 ? 0.608 -3.499 9.783 1.00 91.31 152 PRO A C 1
ATOM 1265 O O . PRO A 1 152 ? 1.752 -3.373 9.341 1.00 91.31 152 PRO A O 1
ATOM 1268 N N . TYR A 1 153 ? -0.285 -4.255 9.136 1.00 91.62 153 TYR A N 1
ATOM 1269 C CA . TYR A 1 153 ? -0.056 -4.695 7.762 1.00 91.62 153 TYR A CA 1
ATOM 1270 C C . TYR A 1 153 ? -0.337 -3.585 6.759 1.00 91.62 153 TYR A C 1
ATOM 1272 O O . TYR A 1 153 ? 0.360 -3.526 5.751 1.00 91.62 153 TYR A O 1
ATOM 1280 N N . PHE A 1 154 ? -1.298 -2.703 7.042 1.00 90.94 154 PHE A N 1
ATOM 1281 C CA . PHE A 1 154 ? -1.679 -1.617 6.141 1.00 90.94 154 PHE A CA 1
ATOM 1282 C C . PHE A 1 154 ? -0.584 -0.549 6.043 1.00 90.94 154 PHE A C 1
ATOM 1284 O O . PHE A 1 154 ? -0.283 -0.114 4.934 1.00 90.94 154 PHE A O 1
ATOM 1291 N N . ASP A 1 155 ? 0.128 -0.268 7.140 1.00 87.75 155 ASP A N 1
ATOM 1292 C CA . ASP A 1 155 ? 1.347 0.565 7.144 1.00 87.75 155 ASP A CA 1
ATOM 1293 C C . ASP A 1 155 ? 2.436 0.076 6.191 1.00 87.75 155 ASP A C 1
ATOM 1295 O O . ASP A 1 155 ? 3.267 0.842 5.710 1.00 87.75 155 ASP A O 1
ATOM 1299 N N . ARG A 1 156 ? 2.486 -1.240 5.965 1.00 87.69 156 ARG A N 1
ATOM 1300 C CA . ARG A 1 156 ? 3.543 -1.887 5.184 1.00 87.69 156 ARG A CA 1
ATOM 1301 C C . ARG A 1 156 ? 3.172 -2.078 3.720 1.00 87.69 156 ARG A C 1
ATOM 1303 O O . ARG A 1 156 ? 4.035 -2.506 2.956 1.00 87.69 156 ARG A O 1
ATOM 1310 N N . LEU A 1 157 ? 1.918 -1.822 3.340 1.00 87.00 157 LEU A N 1
ATOM 1311 C CA . LEU A 1 157 ? 1.488 -1.880 1.941 1.00 87.00 157 LEU A CA 1
ATOM 1312 C C . LEU A 1 157 ? 2.019 -0.666 1.180 1.00 87.00 157 LEU A C 1
ATOM 1314 O O . LEU A 1 157 ? 2.738 -0.826 0.199 1.00 87.00 157 LEU A O 1
ATOM 1318 N N . ASP A 1 158 ? 1.719 0.529 1.684 1.00 89.62 158 ASP A N 1
ATOM 1319 C CA . ASP A 1 158 ? 2.335 1.777 1.242 1.00 89.62 158 ASP A CA 1
ATOM 1320 C C . ASP A 1 158 ? 3.201 2.320 2.378 1.00 89.62 158 ASP A C 1
ATOM 1322 O O . ASP A 1 158 ? 2.732 3.023 3.273 1.00 89.62 158 ASP A O 1
ATOM 1326 N N . TYR A 1 159 ? 4.485 1.970 2.327 1.00 87.69 159 TYR A N 1
ATOM 1327 C CA . TYR A 1 159 ? 5.468 2.342 3.344 1.00 87.69 159 TYR A CA 1
ATOM 1328 C C . TYR A 1 159 ? 5.813 3.840 3.346 1.00 87.69 159 TYR A C 1
ATOM 1330 O O . TYR A 1 159 ? 6.579 4.291 4.199 1.00 87.69 159 TYR A O 1
ATOM 1338 N N . VAL A 1 160 ? 5.293 4.617 2.391 1.00 88.19 160 VAL A N 1
ATOM 1339 C CA . VAL A 1 160 ? 5.514 6.064 2.309 1.00 88.19 160 VAL A CA 1
ATOM 1340 C C . VAL A 1 160 ? 4.394 6.826 3.015 1.00 88.19 160 VAL A C 1
ATOM 1342 O O . VAL A 1 160 ? 4.664 7.846 3.651 1.00 88.19 160 VAL A O 1
ATOM 1345 N N . ALA A 1 161 ? 3.156 6.327 2.941 1.00 90.81 161 ALA A N 1
ATOM 1346 C CA . ALA A 1 161 ? 1.969 6.964 3.515 1.00 90.81 161 ALA A CA 1
ATOM 1347 C C . ALA A 1 161 ? 1.209 6.050 4.507 1.00 90.81 161 ALA A C 1
ATOM 1349 O O . ALA A 1 161 ? 0.029 5.752 4.285 1.00 90.81 161 ALA A O 1
ATOM 1350 N N . PRO A 1 162 ? 1.831 5.655 5.639 1.00 88.94 162 PRO A N 1
ATOM 1351 C CA . PRO A 1 162 ? 1.259 4.681 6.577 1.00 88.94 162 PRO A CA 1
ATOM 1352 C C . PRO A 1 162 ? -0.094 5.128 7.153 1.00 88.94 162 PRO A C 1
ATOM 1354 O O . PRO A 1 162 ? -1.099 4.431 7.008 1.00 88.94 162 PRO A O 1
ATOM 1357 N N . MET A 1 163 ? -0.179 6.362 7.669 1.00 91.50 163 MET A N 1
ATOM 1358 C CA . MET A 1 163 ? -1.401 6.875 8.313 1.00 91.50 163 MET A CA 1
ATOM 1359 C C . MET A 1 163 ? -2.603 6.921 7.361 1.00 91.50 163 MET A C 1
ATOM 1361 O O . MET A 1 163 ? -3.744 6.778 7.793 1.00 91.50 163 MET A O 1
ATOM 1365 N N . SER A 1 164 ? -2.372 7.125 6.058 1.00 92.31 164 SER A N 1
ATOM 1366 C CA . SER A 1 164 ? -3.455 7.134 5.066 1.00 92.31 164 SER A CA 1
ATOM 1367 C C . SER A 1 164 ? -4.026 5.731 4.846 1.00 92.31 164 SER A C 1
ATOM 1369 O O . SER A 1 164 ? -5.244 5.580 4.720 1.00 92.31 164 SER A O 1
ATOM 1371 N N . GLN A 1 165 ? -3.170 4.705 4.858 1.00 92.31 165 GLN A N 1
ATOM 1372 C CA . GLN A 1 165 ? -3.587 3.308 4.734 1.00 92.31 165 GLN A CA 1
ATOM 1373 C C . GLN A 1 165 ? -4.309 2.819 5.991 1.00 92.31 165 GLN A C 1
ATOM 1375 O O . GLN A 1 165 ? -5.393 2.238 5.890 1.00 92.31 165 GLN A O 1
ATOM 1380 N N . GLU A 1 166 ? -3.778 3.113 7.181 1.00 92.00 166 GLU A N 1
ATOM 1381 C CA . GLU A 1 166 ? -4.478 2.810 8.435 1.00 92.00 166 GLU A CA 1
ATOM 1382 C C . GLU A 1 166 ? -5.821 3.525 8.514 1.00 92.00 166 GLU A C 1
ATOM 1384 O O . GLU A 1 166 ? -6.813 2.935 8.942 1.00 92.00 166 GLU A O 1
ATOM 1389 N N . HIS A 1 167 ? -5.882 4.785 8.072 1.00 93.31 167 HIS A N 1
ATOM 1390 C CA . HIS A 1 167 ? -7.120 5.546 8.072 1.00 93.31 167 HIS A CA 1
ATOM 1391 C C . HIS A 1 167 ? -8.179 4.909 7.165 1.00 93.31 167 HIS A C 1
ATOM 1393 O O . HIS A 1 167 ? -9.329 4.767 7.586 1.00 93.31 167 HIS A O 1
ATOM 1399 N N . ALA A 1 168 ? -7.802 4.468 5.960 1.00 93.75 168 ALA A N 1
ATOM 1400 C CA . ALA A 1 168 ? -8.699 3.754 5.055 1.00 93.75 168 ALA A CA 1
ATOM 1401 C C . ALA A 1 168 ? -9.213 2.440 5.670 1.00 93.75 168 ALA A C 1
ATOM 1403 O O . ALA A 1 168 ? -10.414 2.158 5.614 1.00 93.75 168 ALA A O 1
ATOM 1404 N N . TYR A 1 169 ? -8.334 1.670 6.315 1.00 94.38 169 TYR A N 1
ATOM 1405 C CA . TYR A 1 169 ? -8.721 0.439 7.003 1.00 94.38 169 TYR A CA 1
ATOM 1406 C C . TYR A 1 169 ? -9.642 0.706 8.205 1.00 94.38 169 TYR A C 1
ATOM 1408 O O . TYR A 1 169 ? -10.682 0.061 8.349 1.00 94.38 169 TYR A O 1
ATOM 1416 N N . ALA A 1 170 ? -9.326 1.708 9.028 1.00 93.38 170 ALA A N 1
ATOM 1417 C CA . ALA A 1 170 ? -10.149 2.115 10.161 1.00 93.38 170 ALA A CA 1
ATOM 1418 C C . ALA A 1 170 ? -11.551 2.555 9.715 1.00 93.38 170 ALA A C 1
ATOM 1420 O O . ALA A 1 170 ? -12.536 2.131 10.313 1.00 93.38 170 ALA A O 1
ATOM 1421 N N . LEU A 1 171 ? -11.662 3.333 8.632 1.00 94.56 171 LEU A N 1
ATOM 1422 C CA . LEU A 1 171 ? -12.953 3.730 8.063 1.00 94.56 171 LEU A CA 1
ATOM 1423 C C . LEU A 1 171 ? -13.766 2.529 7.566 1.00 94.56 171 LEU A C 1
ATOM 1425 O O . LEU A 1 171 ? -14.984 2.500 7.744 1.00 94.56 171 LEU A O 1
ATOM 1429 N N . ALA A 1 172 ? -13.117 1.530 6.960 1.00 94.31 172 ALA A N 1
ATOM 1430 C CA . ALA A 1 172 ? -13.789 0.307 6.532 1.00 94.31 172 ALA A CA 1
ATOM 1431 C C . ALA A 1 172 ? -14.363 -0.464 7.734 1.00 94.31 172 ALA A C 1
ATOM 1433 O O . ALA A 1 172 ? -15.531 -0.855 7.712 1.00 94.31 172 ALA A O 1
ATOM 1434 N N . VAL A 1 173 ? -13.581 -0.618 8.807 1.00 94.38 173 VAL A N 1
ATOM 1435 C CA . VAL A 1 173 ? -14.018 -1.285 10.045 1.00 94.38 173 VAL A CA 1
ATOM 1436 C C . VAL A 1 173 ? -15.127 -0.493 10.750 1.00 94.38 173 VAL A C 1
ATOM 1438 O O . VAL A 1 173 ? -16.137 -1.071 11.148 1.00 94.38 173 VAL A O 1
ATOM 1441 N N . GLU A 1 174 ? -14.996 0.829 10.855 1.00 95.00 174 GLU A N 1
ATOM 1442 C CA . GLU A 1 174 ? -16.012 1.710 11.451 1.00 95.00 174 GLU A CA 1
ATOM 1443 C C . GLU A 1 174 ? -17.339 1.648 10.689 1.00 95.00 174 GLU A C 1
ATOM 1445 O O . GLU A 1 174 ? -18.404 1.556 11.302 1.00 95.00 174 GLU A O 1
ATOM 1450 N N . LYS A 1 175 ? -17.279 1.619 9.351 1.00 95.44 175 LYS A N 1
ATOM 1451 C CA . LYS A 1 175 ? -18.457 1.487 8.489 1.00 95.44 175 LYS A CA 1
ATOM 1452 C C . LYS A 1 175 ? -19.144 0.130 8.645 1.00 95.44 175 LYS A C 1
ATOM 1454 O O . LYS A 1 175 ? -20.371 0.084 8.620 1.00 95.44 175 LYS A O 1
ATOM 1459 N N . LEU A 1 176 ? -18.385 -0.953 8.830 1.00 95.06 176 LEU A N 1
ATOM 1460 C CA . LEU A 1 176 ? -18.939 -2.286 9.107 1.00 95.06 176 LEU A CA 1
ATOM 1461 C C . LEU A 1 176 ? -19.606 -2.365 10.488 1.00 95.06 176 LEU A C 1
ATOM 1463 O O . LEU A 1 176 ? -20.622 -3.038 10.637 1.00 95.06 176 LEU A O 1
ATOM 1467 N N . LEU A 1 177 ? -19.056 -1.664 11.482 1.00 95.38 177 LEU A N 1
ATOM 1468 C CA . LEU A 1 177 ? -19.599 -1.603 12.843 1.00 95.38 177 LEU A CA 1
ATOM 1469 C C . LEU A 1 177 ? -20.732 -0.577 13.007 1.00 95.38 177 LEU A C 1
ATOM 1471 O O . LEU A 1 177 ? -21.436 -0.609 14.014 1.00 95.38 177 LEU A O 1
ATOM 1475 N N . GLY A 1 178 ? -20.909 0.338 12.050 1.00 94.75 178 GLY A N 1
ATOM 1476 C CA . GLY A 1 178 ? -21.910 1.404 12.119 1.00 94.75 178 GLY A CA 1
ATOM 1477 C C . GLY A 1 178 ? -21.623 2.453 13.200 1.00 94.75 178 GLY A C 1
ATOM 1478 O O . GLY A 1 178 ? -22.555 3.070 13.712 1.00 94.75 178 GLY A O 1
ATOM 1479 N N . ILE A 1 179 ? -20.353 2.646 13.569 1.00 94.88 179 ILE A N 1
ATOM 1480 C CA . ILE A 1 179 ? -19.926 3.602 14.603 1.00 94.88 179 ILE A CA 1
ATOM 1481 C C . ILE A 1 179 ? -19.322 4.862 13.980 1.00 94.88 179 ILE A C 1
ATOM 1483 O O . ILE A 1 179 ? -18.740 4.818 12.898 1.00 94.88 179 ILE A O 1
ATOM 1487 N N . GLN A 1 180 ? -19.421 5.990 14.687 1.00 92.62 180 GLN A N 1
ATOM 1488 C CA . GLN A 1 180 ? -18.794 7.247 14.285 1.00 92.62 180 GLN A CA 1
ATOM 1489 C C . GLN A 1 180 ? -17.755 7.682 15.322 1.00 92.62 180 GLN A C 1
ATOM 1491 O O . GLN A 1 180 ? -18.056 7.792 16.512 1.00 92.62 180 GLN A O 1
ATOM 1496 N N . ALA A 1 181 ? -16.531 7.954 14.868 1.00 92.38 181 ALA A N 1
ATOM 1497 C CA . ALA A 1 181 ? -15.469 8.482 15.718 1.00 92.38 181 ALA A CA 1
ATOM 1498 C C . ALA A 1 181 ? -15.815 9.897 16.236 1.00 92.38 181 ALA A C 1
ATOM 1500 O O . ALA A 1 181 ? -16.448 10.674 15.511 1.00 92.38 181 ALA A O 1
ATOM 1501 N N . PRO A 1 182 ? -15.381 10.279 17.454 1.00 96.25 182 PRO A N 1
ATOM 1502 C CA . PRO A 1 182 ? -15.662 11.599 18.015 1.00 96.25 182 PRO A CA 1
ATOM 1503 C C . PRO A 1 182 ? -15.050 12.723 17.156 1.00 96.25 182 PRO A C 1
ATOM 1505 O O . PRO A 1 182 ? -14.003 12.508 16.538 1.00 96.25 182 PRO A O 1
ATOM 1508 N N . PRO A 1 183 ? -15.617 13.949 17.161 1.00 94.88 183 PRO A N 1
ATOM 1509 C CA . PRO A 1 183 ? -15.158 15.044 16.297 1.00 94.88 18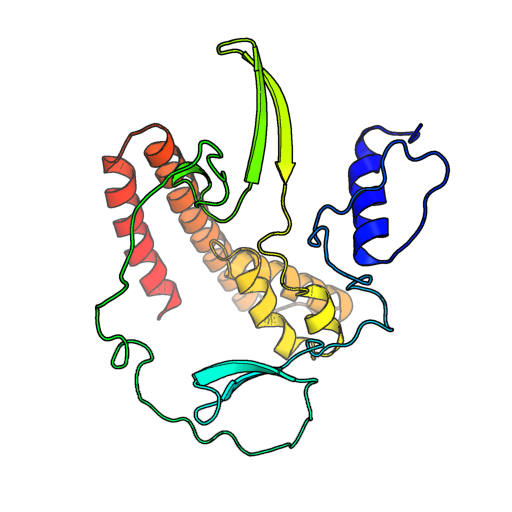3 PRO A CA 1
ATOM 1510 C C . PRO A 1 183 ? -13.660 15.337 16.418 1.00 94.88 183 PRO A C 1
ATOM 1512 O O . PRO A 1 183 ? -12.977 15.520 15.416 1.00 94.88 183 PRO A O 1
ATOM 1515 N N . ARG A 1 184 ? -13.110 15.292 17.640 1.00 96.12 184 ARG A N 1
ATOM 1516 C CA . ARG A 1 184 ? -11.670 15.479 17.876 1.00 96.12 184 ARG A CA 1
ATOM 1517 C C . ARG A 1 184 ? -10.814 14.457 17.119 1.00 96.12 184 ARG A C 1
ATOM 1519 O O . ARG A 1 184 ? -9.795 14.836 16.555 1.00 96.12 184 ARG A O 1
ATOM 1526 N N . ALA A 1 185 ? -11.221 13.188 17.091 1.00 94.38 185 ALA A N 1
ATOM 1527 C CA . ALA A 1 185 ? -10.484 12.144 16.381 1.00 94.38 185 ALA A CA 1
ATOM 1528 C C . ALA A 1 185 ? -10.533 12.350 14.860 1.00 94.38 185 ALA A C 1
ATOM 1530 O O . ALA A 1 185 ? -9.539 12.108 14.184 1.00 94.38 185 ALA A O 1
ATOM 1531 N N . GLN A 1 186 ? -11.653 12.846 14.326 1.00 93.75 186 GLN A N 1
ATOM 1532 C CA . GLN A 1 186 ? -11.780 13.157 12.899 1.00 93.75 186 GLN A CA 1
ATOM 1533 C C . GLN A 1 186 ? -10.818 14.279 12.483 1.00 93.75 186 GLN A C 1
ATOM 1535 O O . GLN A 1 186 ? -10.103 14.124 11.497 1.00 93.75 186 GLN A O 1
ATOM 1540 N N . TYR A 1 187 ? -10.724 15.361 13.267 1.00 95.69 187 TYR A N 1
ATOM 1541 C CA . TYR A 1 187 ? -9.776 16.448 12.988 1.00 95.69 187 TYR A CA 1
ATOM 1542 C C . TYR A 1 187 ? -8.317 15.983 13.024 1.00 95.69 187 TYR A C 1
ATOM 1544 O O . TYR A 1 187 ? -7.543 16.341 12.141 1.00 95.69 187 TYR A O 1
ATOM 1552 N N . ILE A 1 188 ? -7.950 15.159 14.010 1.00 94.62 188 ILE A N 1
ATOM 1553 C CA . ILE A 1 188 ? -6.590 14.610 14.116 1.00 94.62 188 ILE A CA 1
ATOM 1554 C C . ILE A 1 188 ? -6.278 13.720 12.907 1.00 94.62 188 ILE A C 1
ATOM 1556 O O . ILE A 1 188 ? -5.220 13.865 12.306 1.00 94.62 188 ILE A O 1
ATOM 1560 N N . ARG A 1 189 ? -7.207 12.849 12.495 1.00 94.12 189 ARG A N 1
ATOM 1561 C CA . ARG A 1 189 ? -7.023 11.984 11.318 1.00 94.12 189 ARG A CA 1
ATOM 1562 C C . ARG A 1 189 ? -6.795 12.784 10.041 1.00 94.12 189 ARG A C 1
ATOM 1564 O O . ARG A 1 189 ? -5.880 12.462 9.297 1.00 94.12 189 ARG A O 1
ATOM 1571 N N . VAL A 1 190 ? -7.585 13.834 9.808 1.00 94.38 190 VAL A N 1
ATOM 1572 C CA . VAL A 1 190 ? -7.405 14.699 8.632 1.00 94.38 190 VAL A CA 1
ATOM 1573 C C . VAL A 1 190 ? -6.054 15.412 8.690 1.00 94.38 190 VAL A C 1
ATOM 1575 O O . VAL A 1 190 ? -5.344 15.427 7.693 1.00 94.38 190 VAL A O 1
ATOM 1578 N N . LEU A 1 191 ? -5.655 15.931 9.856 1.00 94.19 191 LEU A N 1
ATOM 1579 C CA . LEU A 1 191 ? -4.351 16.575 10.029 1.00 94.19 191 LEU A CA 1
ATOM 1580 C C . LEU A 1 191 ? -3.192 15.629 9.663 1.00 94.19 191 LEU A C 1
ATOM 1582 O O . LEU A 1 191 ? -2.351 15.985 8.844 1.00 94.19 191 LEU A O 1
ATOM 1586 N N . TYR A 1 192 ? -3.174 14.414 10.218 1.00 92.94 192 TYR A N 1
ATOM 1587 C CA . TYR A 1 192 ? -2.121 13.426 9.944 1.00 92.94 192 TYR A CA 1
ATOM 1588 C C . TYR A 1 192 ? -2.189 12.838 8.524 1.00 92.94 192 TYR A C 1
ATOM 1590 O O . TYR A 1 192 ? -1.154 12.498 7.947 1.00 92.94 192 TYR A O 1
ATOM 1598 N N . ALA A 1 193 ? -3.380 12.754 7.923 1.00 92.81 193 ALA A N 1
ATOM 1599 C CA . ALA A 1 193 ? -3.533 12.365 6.523 1.00 92.81 193 ALA A CA 1
ATOM 1600 C C . ALA A 1 193 ? -2.935 13.419 5.578 1.00 92.81 193 ALA A C 1
ATOM 1602 O O . ALA A 1 193 ? -2.258 13.065 4.615 1.00 92.81 193 ALA A O 1
ATOM 1603 N N . GLU A 1 194 ? -3.114 14.709 5.872 1.00 93.88 194 GLU A 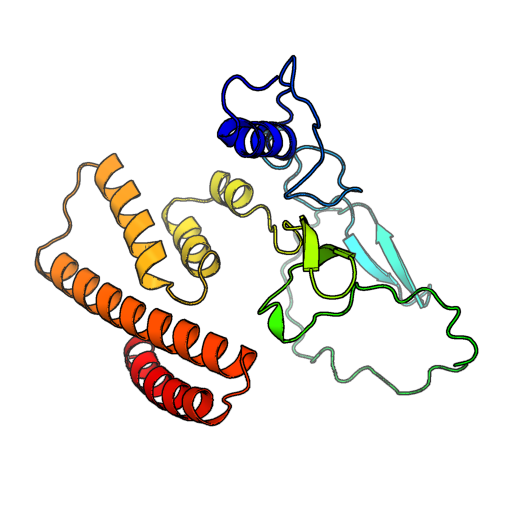N 1
ATOM 1604 C CA . GLU A 1 194 ? -2.514 15.783 5.077 1.00 93.88 194 GLU A CA 1
ATOM 1605 C C . GLU A 1 194 ? -0.993 15.877 5.276 1.00 93.88 194 GLU A C 1
ATOM 1607 O O . GLU A 1 194 ? -0.270 16.058 4.298 1.00 93.88 194 GLU A O 1
ATOM 1612 N N . ILE A 1 195 ? -0.478 15.641 6.490 1.00 92.25 195 ILE A N 1
ATOM 1613 C CA . ILE A 1 195 ? 0.975 15.498 6.709 1.00 92.25 195 ILE A CA 1
ATOM 1614 C C . ILE A 1 195 ? 1.521 14.321 5.884 1.00 92.25 195 ILE A C 1
ATOM 1616 O O . ILE A 1 195 ? 2.486 14.488 5.139 1.00 92.25 195 ILE A O 1
ATOM 1620 N N . SER A 1 196 ? 0.860 13.156 5.921 1.00 92.31 196 SER A N 1
ATOM 1621 C CA . SER A 1 196 ? 1.236 11.996 5.092 1.00 92.31 196 SER A CA 1
ATOM 1622 C C . SER A 1 196 ? 1.219 12.309 3.600 1.00 92.31 196 SER A C 1
ATOM 1624 O O . SER A 1 196 ? 2.073 11.826 2.860 1.00 92.31 196 SER A O 1
ATOM 1626 N N . ARG A 1 197 ? 0.257 13.116 3.140 1.00 93.88 197 ARG A N 1
ATOM 1627 C CA . ARG A 1 197 ? 0.162 13.535 1.739 1.00 93.88 197 ARG A CA 1
ATOM 1628 C C . ARG A 1 197 ? 1.377 14.369 1.335 1.00 93.88 197 ARG A C 1
ATOM 1630 O O . ARG A 1 197 ? 1.961 14.109 0.284 1.00 93.88 197 ARG A O 1
ATOM 1637 N N . ILE A 1 198 ? 1.774 15.336 2.166 1.00 93.06 198 ILE A N 1
ATOM 1638 C CA . ILE A 1 198 ? 2.965 16.163 1.925 1.00 93.06 198 ILE A CA 1
ATOM 1639 C C . ILE A 1 198 ? 4.220 15.284 1.917 1.00 93.06 198 ILE A C 1
ATOM 1641 O O . ILE A 1 198 ? 5.010 15.368 0.978 1.00 93.06 198 ILE A O 1
ATOM 1645 N N . LEU A 1 199 ? 4.365 14.388 2.898 1.00 91.94 199 LEU A N 1
ATOM 1646 C CA . LEU A 1 199 ? 5.477 13.436 2.978 1.00 91.94 199 LEU A CA 1
ATOM 1647 C C . LEU A 1 199 ? 5.586 12.547 1.730 1.00 91.94 199 LEU A C 1
ATOM 1649 O O . LEU A 1 199 ? 6.686 12.332 1.215 1.00 91.94 199 LEU A O 1
ATOM 1653 N N . ASN A 1 200 ? 4.452 12.059 1.224 1.00 93.69 200 ASN A N 1
ATOM 1654 C CA . ASN A 1 200 ? 4.405 11.239 0.018 1.00 93.69 200 ASN A CA 1
ATOM 1655 C C . ASN A 1 200 ? 4.804 12.042 -1.227 1.00 93.69 200 ASN A C 1
ATOM 1657 O O . ASN A 1 200 ? 5.647 11.605 -2.008 1.00 93.69 200 ASN A O 1
ATOM 1661 N N . HIS A 1 201 ? 4.275 13.257 -1.389 1.00 93.50 201 HIS A N 1
ATOM 1662 C CA . HIS A 1 201 ? 4.654 14.117 -2.509 1.00 93.50 201 HIS A CA 1
ATOM 1663 C C . HIS A 1 201 ? 6.123 14.536 -2.471 1.00 93.50 201 HIS A C 1
ATOM 1665 O O . HIS A 1 201 ? 6.760 14.537 -3.524 1.00 93.50 201 HIS A O 1
ATOM 1671 N N . LEU A 1 202 ? 6.671 14.840 -1.291 1.00 92.75 202 LEU A N 1
ATOM 1672 C CA . LEU A 1 202 ? 8.092 15.143 -1.143 1.00 92.75 202 LEU A CA 1
ATOM 1673 C C . LEU A 1 202 ? 8.946 13.976 -1.621 1.00 92.75 202 LEU A C 1
ATOM 1675 O O . LEU A 1 202 ? 9.820 14.186 -2.456 1.00 92.75 202 LEU A O 1
ATOM 1679 N N . LEU A 1 203 ? 8.665 12.750 -1.171 1.00 91.81 203 LEU A N 1
ATOM 1680 C CA . LEU A 1 203 ? 9.429 11.585 -1.613 1.00 91.81 203 LEU A CA 1
ATOM 1681 C C . LEU A 1 203 ? 9.260 11.326 -3.116 1.00 91.81 203 LEU A C 1
ATOM 1683 O O . LEU A 1 203 ? 10.249 11.111 -3.808 1.00 91.81 203 LEU A O 1
ATOM 1687 N N . ASN A 1 204 ? 8.030 11.366 -3.631 1.00 92.00 204 ASN A N 1
ATOM 1688 C CA . ASN A 1 204 ? 7.740 11.040 -5.026 1.00 92.00 204 ASN A CA 1
ATOM 1689 C C . ASN A 1 204 ? 8.381 12.046 -6.001 1.00 92.00 204 ASN A C 1
ATOM 1691 O O . ASN A 1 204 ? 9.115 11.658 -6.906 1.00 92.00 204 ASN A O 1
ATOM 1695 N N . VAL A 1 205 ? 8.181 13.351 -5.781 1.00 93.25 205 VAL A N 1
ATOM 1696 C CA . VAL A 1 205 ? 8.731 14.399 -6.661 1.00 93.25 205 VAL A CA 1
ATOM 1697 C C . VAL A 1 205 ? 10.256 14.412 -6.617 1.00 93.25 205 VAL A C 1
ATOM 1699 O O . VAL A 1 205 ? 10.901 14.562 -7.654 1.00 93.25 205 VAL A O 1
ATOM 1702 N N . THR A 1 206 ? 10.847 14.238 -5.435 1.00 93.06 206 THR A N 1
ATOM 1703 C CA . THR A 1 206 ? 12.306 14.243 -5.304 1.00 93.06 206 THR A CA 1
ATOM 1704 C C . THR A 1 206 ? 12.970 12.986 -5.847 1.00 93.06 206 THR A C 1
ATOM 1706 O O . THR A 1 206 ? 14.032 13.093 -6.454 1.00 93.06 206 THR A O 1
ATOM 1709 N N . SER A 1 207 ? 12.349 11.818 -5.682 1.00 89.94 207 SER A N 1
ATOM 1710 C CA . SER A 1 207 ? 12.847 10.564 -6.262 1.00 89.94 207 SER A CA 1
ATOM 1711 C C . SER A 1 207 ? 12.736 10.591 -7.786 1.00 89.94 207 SER A C 1
ATOM 1713 O O . SER A 1 207 ? 13.695 10.271 -8.476 1.00 89.94 207 SER A O 1
ATOM 1715 N N . MET A 1 208 ? 11.636 11.120 -8.331 1.00 91.50 208 MET A N 1
ATOM 1716 C CA . MET A 1 208 ? 11.512 11.339 -9.775 1.00 91.50 208 MET A CA 1
ATOM 1717 C C . MET A 1 208 ? 12.583 12.309 -10.302 1.00 91.50 208 MET A C 1
ATOM 1719 O O . MET A 1 208 ? 13.158 12.088 -11.365 1.00 91.50 208 MET A O 1
ATOM 1723 N N . ALA A 1 209 ? 12.876 13.387 -9.568 1.00 92.19 209 ALA A N 1
ATOM 1724 C CA . ALA A 1 209 ? 13.946 14.313 -9.934 1.00 92.19 209 ALA A CA 1
ATOM 1725 C C . ALA A 1 209 ? 15.322 13.624 -9.918 1.00 92.19 209 ALA A C 1
ATOM 1727 O O . ALA A 1 209 ? 16.122 13.848 -10.828 1.00 92.19 209 ALA A O 1
ATOM 1728 N N . LEU A 1 210 ? 15.570 12.760 -8.930 1.00 92.00 210 LEU A N 1
ATOM 1729 C CA . LEU A 1 210 ? 16.782 11.952 -8.821 1.00 92.00 210 LEU A CA 1
ATOM 1730 C C . LEU A 1 210 ? 16.948 11.008 -10.021 1.00 92.00 210 LEU A C 1
ATOM 1732 O O . LEU A 1 210 ? 18.030 10.978 -10.605 1.00 92.00 210 LEU A O 1
ATOM 1736 N N . ASP A 1 211 ? 15.885 10.314 -10.427 1.00 88.94 211 ASP A N 1
ATOM 1737 C CA . ASP A 1 211 ? 15.886 9.408 -11.584 1.00 88.94 211 ASP A CA 1
ATOM 1738 C C . ASP A 1 211 ? 16.196 10.122 -12.905 1.00 88.94 211 ASP A C 1
ATOM 1740 O O . ASP A 1 211 ? 16.879 9.576 -13.772 1.00 88.94 211 ASP A O 1
ATOM 1744 N N . VAL A 1 212 ? 15.731 11.366 -13.057 1.00 90.19 212 VAL A N 1
ATOM 1745 C CA . VAL A 1 212 ? 16.046 12.214 -14.220 1.00 90.19 212 VAL A CA 1
ATOM 1746 C C . VAL A 1 212 ? 17.483 12.765 -14.149 1.00 90.19 212 VAL A C 1
ATOM 1748 O O . VAL A 1 212 ? 18.046 13.158 -15.171 1.00 90.19 212 VAL A O 1
ATOM 1751 N N . GLY A 1 213 ? 18.102 12.770 -12.963 1.00 90.44 213 GLY A N 1
ATOM 1752 C CA . GLY A 1 213 ? 19.498 13.163 -12.735 1.00 90.44 213 GLY A CA 1
ATOM 1753 C C . GLY A 1 213 ? 19.699 14.407 -11.858 1.00 90.44 213 GLY A C 1
ATOM 1754 O O . GLY A 1 213 ? 20.835 14.835 -11.649 1.00 90.44 213 GLY A O 1
ATOM 1755 N N . ALA A 1 214 ? 18.632 15.006 -11.322 1.00 91.62 214 ALA A N 1
ATOM 1756 C CA . ALA A 1 214 ? 18.711 16.146 -10.411 1.00 91.62 214 ALA A CA 1
ATOM 1757 C C . ALA A 1 214 ? 18.885 15.684 -8.952 1.00 91.62 214 ALA A C 1
ATOM 1759 O O . ALA A 1 214 ? 17.924 15.363 -8.258 1.00 91.62 214 ALA A O 1
ATOM 1760 N N . LEU A 1 215 ? 20.130 15.701 -8.469 1.00 91.50 215 LEU A N 1
ATOM 1761 C CA . LEU A 1 215 ? 20.499 15.226 -7.126 1.00 91.50 215 LEU A CA 1
ATOM 1762 C C . LEU A 1 215 ? 20.115 16.194 -5.992 1.00 91.50 215 LEU A C 1
ATOM 1764 O O . LEU A 1 215 ? 19.788 15.772 -4.886 1.00 91.50 215 LEU A O 1
ATOM 1768 N N . THR A 1 216 ? 20.174 17.501 -6.241 1.00 92.00 216 THR A N 1
ATOM 1769 C CA . THR A 1 216 ? 20.035 18.537 -5.203 1.00 92.00 216 THR A CA 1
ATOM 1770 C C . THR A 1 216 ? 18.649 18.589 -4.547 1.00 92.00 216 THR A C 1
ATOM 177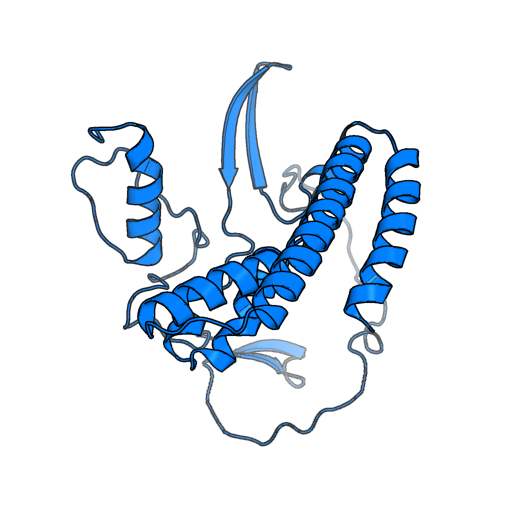2 O O . THR A 1 216 ? 18.591 18.642 -3.319 1.00 92.00 216 THR A O 1
ATOM 1775 N N . PRO A 1 217 ? 17.530 18.535 -5.304 1.00 92.25 217 PRO A N 1
ATOM 1776 C CA . PRO A 1 217 ? 16.187 18.565 -4.722 1.00 92.25 217 PRO A CA 1
ATOM 1777 C C . PRO A 1 217 ? 15.908 17.393 -3.778 1.00 92.25 217 PRO A C 1
ATOM 1779 O O . PRO A 1 217 ? 15.144 17.546 -2.830 1.00 92.25 217 PRO A O 1
ATOM 1782 N N . PHE A 1 218 ? 16.541 16.240 -4.017 1.00 90.00 218 PHE A N 1
ATOM 1783 C CA . PHE A 1 218 ? 16.415 15.065 -3.161 1.00 90.00 218 PHE A CA 1
ATOM 1784 C C . PHE A 1 218 ? 16.952 15.313 -1.758 1.00 90.00 218 PHE A C 1
ATOM 1786 O O . PHE A 1 218 ? 16.251 15.059 -0.785 1.00 90.00 218 PHE A O 1
ATOM 1793 N N . LEU A 1 219 ? 18.141 15.901 -1.642 1.00 91.62 219 LEU A N 1
ATOM 1794 C CA . LEU A 1 219 ? 18.722 16.210 -0.337 1.00 91.62 219 LEU A CA 1
ATOM 1795 C C . LEU A 1 219 ? 17.882 17.237 0.436 1.00 91.62 219 LEU A C 1
ATOM 1797 O O . LEU A 1 219 ? 17.640 17.047 1.623 1.00 91.62 219 LEU A O 1
ATOM 1801 N N . TRP A 1 220 ? 17.382 18.278 -0.239 1.00 92.38 220 TRP A N 1
ATOM 1802 C CA . TRP A 1 220 ? 16.531 19.295 0.394 1.00 92.38 220 TRP A CA 1
ATOM 1803 C C . TRP A 1 220 ? 15.173 18.739 0.832 1.00 92.38 220 TRP A C 1
ATOM 1805 O O . TRP A 1 220 ? 14.715 19.016 1.934 1.00 92.38 220 TRP A O 1
ATOM 1815 N N . GLY A 1 221 ? 14.523 17.922 -0.001 1.00 91.69 221 GLY A N 1
ATOM 1816 C CA . GLY A 1 221 ? 13.230 17.342 0.364 1.00 91.69 221 GLY A CA 1
ATOM 1817 C C . GLY A 1 221 ? 13.321 16.306 1.484 1.00 91.69 221 GLY A C 1
ATOM 1818 O O . GLY A 1 221 ? 12.354 16.142 2.226 1.00 91.69 221 GLY A O 1
ATOM 1819 N N . PHE A 1 222 ? 14.464 15.627 1.637 1.00 91.50 222 PHE A N 1
ATOM 1820 C CA . PHE A 1 222 ? 14.686 14.700 2.749 1.00 91.50 222 PHE A CA 1
ATOM 1821 C C . PHE A 1 222 ? 14.873 15.412 4.092 1.00 91.50 222 PHE A C 1
ATOM 1823 O O . PHE A 1 222 ? 14.411 14.884 5.098 1.00 91.50 222 PHE A O 1
ATOM 1830 N N . GLU A 1 223 ? 15.468 16.607 4.113 1.00 92.81 223 GLU A N 1
ATOM 1831 C CA . GLU A 1 223 ? 15.552 17.435 5.325 1.00 92.81 223 GLU A CA 1
ATOM 1832 C C . GLU A 1 223 ? 14.151 17.801 5.843 1.00 92.81 223 GLU A C 1
ATOM 1834 O O . GLU A 1 223 ? 13.805 17.500 6.985 1.00 92.81 223 GLU A O 1
ATOM 1839 N N . GLU A 1 224 ? 13.300 18.352 4.973 1.00 91.12 224 GLU A N 1
ATOM 1840 C CA . GLU A 1 224 ? 11.914 18.710 5.316 1.00 91.12 224 GLU A CA 1
ATOM 1841 C C . GLU A 1 224 ? 11.079 17.484 5.714 1.00 91.12 224 GLU A C 1
ATOM 1843 O O . GLU A 1 224 ? 10.220 17.538 6.600 1.00 91.12 224 GLU A O 1
ATOM 1848 N N . ARG A 1 225 ? 11.337 16.344 5.066 1.00 91.44 225 ARG A N 1
ATOM 1849 C CA . ARG A 1 225 ? 10.705 15.068 5.404 1.00 91.44 225 ARG A CA 1
ATOM 1850 C C . ARG A 1 225 ? 11.103 14.589 6.799 1.00 91.44 225 ARG A C 1
ATOM 1852 O O . ARG A 1 225 ? 10.234 14.086 7.505 1.00 91.44 225 ARG A O 1
ATOM 1859 N N . GLU A 1 226 ? 12.361 14.744 7.195 1.00 92.31 226 GLU A N 1
ATOM 1860 C CA . GLU A 1 226 ? 12.834 14.359 8.529 1.00 92.31 226 GLU A CA 1
ATOM 1861 C C . GLU A 1 226 ? 12.185 15.223 9.616 1.00 92.31 226 GLU A C 1
ATOM 1863 O O . GLU A 1 226 ? 11.654 14.699 10.594 1.00 92.31 226 GLU A O 1
ATOM 1868 N N . MET A 1 227 ? 12.105 16.539 9.390 1.00 90.81 227 MET A N 1
ATOM 1869 C CA . MET A 1 227 ? 11.393 17.454 10.289 1.00 90.81 227 MET A CA 1
ATOM 1870 C C . MET A 1 227 ? 9.922 17.059 10.469 1.00 90.81 227 MET A C 1
ATOM 1872 O O . MET A 1 227 ? 9.377 17.141 11.568 1.00 90.81 227 MET A O 1
ATOM 1876 N N . MET A 1 228 ? 9.262 16.610 9.398 1.00 88.50 228 MET A N 1
ATOM 1877 C CA . MET A 1 228 ? 7.887 16.122 9.485 1.00 88.50 228 MET A CA 1
ATOM 1878 C C . MET A 1 228 ? 7.764 14.752 10.159 1.00 88.50 228 MET A C 1
ATOM 1880 O O . MET A 1 228 ? 6.753 14.502 10.814 1.00 88.50 228 MET A O 1
ATOM 1884 N N . MET A 1 229 ? 8.768 13.882 10.034 1.00 89.44 229 MET A N 1
ATOM 1885 C CA . MET A 1 229 ? 8.800 12.600 10.744 1.00 89.44 229 MET A CA 1
ATOM 1886 C C . MET A 1 229 ? 8.948 12.778 12.257 1.00 89.44 229 MET A C 1
ATOM 1888 O O . MET A 1 229 ? 8.371 11.989 13.001 1.00 89.44 229 MET A O 1
ATOM 1892 N N . GLU A 1 230 ? 9.583 13.856 12.729 1.00 92.50 230 GLU A N 1
ATOM 1893 C CA . GLU A 1 230 ? 9.606 14.189 14.163 1.00 92.50 230 GLU A CA 1
ATOM 1894 C C . GLU A 1 230 ? 8.179 14.321 14.738 1.00 92.50 230 GLU A C 1
ATOM 1896 O O . GLU A 1 230 ? 7.923 13.932 15.877 1.00 92.50 230 GLU A O 1
ATOM 1901 N N . PHE A 1 231 ? 7.200 14.790 13.950 1.00 89.25 231 PHE A N 1
ATOM 1902 C CA . PHE A 1 231 ? 5.797 14.829 14.386 1.00 89.25 231 PHE A CA 1
ATOM 1903 C C . PHE A 1 231 ? 5.147 13.448 14.502 1.00 89.25 231 PHE A C 1
ATOM 1905 O O . PHE A 1 231 ? 4.128 13.330 15.170 1.00 89.25 231 PHE A O 1
ATOM 1912 N N . TYR A 1 232 ? 5.679 12.420 13.838 1.00 86.69 232 TYR A N 1
ATOM 1913 C CA . TYR A 1 232 ? 5.189 11.044 13.985 1.00 86.69 232 TYR A CA 1
ATOM 1914 C C . TYR A 1 232 ? 5.806 10.355 15.199 1.00 86.69 232 TYR A C 1
ATOM 1916 O O . TYR A 1 232 ? 5.191 9.455 15.766 1.00 86.69 232 TYR A O 1
ATOM 1924 N N . GLU A 1 233 ? 7.007 10.774 15.596 1.00 87.81 233 GLU A N 1
ATOM 1925 C CA . GLU A 1 233 ? 7.697 10.240 16.769 1.00 87.81 233 GLU A CA 1
ATOM 1926 C C . GLU A 1 233 ? 7.182 10.822 18.096 1.00 87.81 233 GLU A C 1
ATOM 1928 O O . GLU A 1 233 ? 7.288 10.159 19.130 1.00 87.81 233 GLU A O 1
ATOM 1933 N N . ARG A 1 234 ? 6.639 12.048 18.079 1.00 82.62 234 ARG A N 1
ATOM 1934 C CA . ARG A 1 234 ? 6.164 12.784 19.267 1.00 82.62 234 ARG A CA 1
ATOM 1935 C C . ARG A 1 234 ? 4.694 12.545 19.600 1.00 82.62 234 ARG A C 1
ATOM 1937 O O . ARG A 1 234 ? 4.407 12.407 20.813 1.00 82.62 234 ARG A O 1
#